Protein AF-A0AA43JRG2-F1 (afdb_monomer)

Solvent-accessible surface area (backbone atoms only — not comparable to full-atom values): 10221 Å² total; per-residue (Å²): 114,74,66,59,56,53,51,51,53,48,51,50,49,50,51,49,53,50,50,55,55,63,74,68,52,90,78,62,59,70,66,64,53,54,52,60,70,70,48,56,60,58,55,52,50,50,40,43,42,23,64,86,48,72,45,78,40,50,74,81,55,55,66,72,43,46,68,57,52,52,50,52,51,51,50,50,51,48,55,52,53,69,67,58,47,67,73,60,61,68,71,48,56,70,66,60,54,53,50,41,51,50,50,34,51,50,48,24,52,51,40,22,53,52,40,35,50,50,36,62,76,76,41,96,66,58,68,70,57,40,50,52,52,16,44,56,52,14,39,63,69,44,48,50,60,44,66,60,52,58,65,50,52,80,75,50,57,80,86,53,53,76,55,48,61,60,49,41,52,45,24,58,54,30,33,51,66,34,49,70,73,76,102

Radius of gyration: 19.44 Å; Cα contacts (8 Å, |Δi|>4): 106; chains: 1; bounding box: 46×36×56 Å

Sequence (183 aa):
MNNLVWIVIGLVGVGFFWASFIFSKERLPAFARETMLTGWEVFLLGFAIGPGGLGLIAAGELNQLDPFIALGLGWAGLIFGVQLRLTDLRKVEPFLRYLTLGQALATGAGLFAIFLLFAWLFHGGQFSELVLGAFLVAAACSVSSPTAISMTAARLPKTALSKVRPLLVVATLDLAPALVVVG

Foldseek 3Di:
DVVLVVVVVVVVVVVVVLVVVLVVDPPDDPVVNLVVVVCVVVVVVCCCCPPNHPNVDPPVNVVVCVVVVVVVVVVVLVVLVVVPDPVVVVVDDPVLLVVLVVVLVVQLVVQLVVQLVVCVVPPPDDSVVSNVVSNLVSLVVSAADLVSLVVCLVVDDPVCVVVSVSVSSSNSSSNVVSSVVPD

pLDDT: mean 80.25, std 8.69, range [53.75, 95.12]

Secondary structure (DSSP, 8-state):
-HHHHHHHHHHHHHHHHHHHHHHT-SSS-HHHHHHHHTTHHHHHHHHHHSTTTT-SS-HHHHGGGHHHHHHHHHHHHHHHHHH--HHHHTTS-HHHHHHHHHHHHHHHHHHHHHHHHHHHHH----HHHHHHHHHHHHHHHT---HHHHHHHHTTS-HHHHHHHHHHHHHHHHHHHHHHHHH-

Nearest PDB structures (foldseek):
  6v37-assembly1_A  TM=2.456E-01  e=3.219E+00  Mus musculus
  9g9x-assembly1_B  TM=2.884E-01  e=5.793E+00  Homo sapiens
  5oen-assembly1_B  TM=1.999E-01  e=3.219E+00  Mus musculus

Mean predicted aligned error: 8.92 Å

Structure (mmCIF, N/CA/C/O backbone):
data_AF-A0AA43JRG2-F1
#
_entry.id   AF-A0AA43JRG2-F1
#
loop_
_atom_site.group_PDB
_atom_site.id
_atom_site.type_symbol
_atom_site.label_atom_id
_atom_site.label_alt_id
_atom_site.label_comp_id
_atom_site.label_asym_id
_atom_site.label_entity_id
_atom_site.label_seq_id
_atom_site.pdbx_PDB_ins_code
_atom_site.Cartn_x
_atom_site.Cartn_y
_atom_site.Cartn_z
_atom_site.occupancy
_atom_site.B_iso_or_equiv
_atom_site.auth_seq_id
_atom_site.auth_comp_id
_atom_site.auth_asym_id
_atom_site.auth_atom_id
_atom_site.pdbx_PDB_model_num
ATOM 1 N N . MET A 1 1 ? -1.083 7.920 -31.071 1.00 53.75 1 MET A N 1
ATOM 2 C CA . MET A 1 1 ? -2.407 8.115 -30.433 1.00 53.75 1 MET A CA 1
ATOM 3 C C . MET A 1 1 ? -3.360 6.935 -30.632 1.00 53.75 1 MET A C 1
ATOM 5 O O . MET A 1 1 ? -3.983 6.563 -29.652 1.00 53.75 1 MET A O 1
ATOM 9 N N . ASN A 1 2 ? -3.451 6.300 -31.813 1.00 66.19 2 ASN A N 1
ATOM 10 C CA . ASN A 1 2 ? -4.399 5.186 -32.021 1.00 66.19 2 ASN A CA 1
ATOM 11 C C . ASN A 1 2 ? -4.147 3.948 -31.136 1.00 66.19 2 ASN A C 1
ATOM 13 O O . ASN A 1 2 ? -5.107 3.398 -30.613 1.00 66.19 2 ASN A O 1
ATOM 17 N N . ASN A 1 3 ? -2.894 3.540 -30.898 1.00 77.50 3 ASN A N 1
ATOM 18 C CA . ASN A 1 3 ? -2.609 2.342 -30.089 1.00 77.50 3 ASN A CA 1
ATOM 19 C C . ASN A 1 3 ? -2.995 2.506 -28.611 1.00 77.50 3 ASN A C 1
ATOM 21 O O . ASN A 1 3 ? -3.568 1.592 -28.030 1.00 77.50 3 ASN A O 1
ATOM 25 N N . LEU A 1 4 ? -2.766 3.688 -28.025 1.00 78.38 4 LEU A N 1
ATOM 26 C CA . LEU A 1 4 ? -3.085 3.963 -26.619 1.00 78.38 4 LEU A CA 1
ATOM 27 C C . LEU A 1 4 ? -4.579 3.786 -26.327 1.00 78.38 4 LEU A C 1
ATOM 29 O O . LEU A 1 4 ? -4.949 3.171 -25.334 1.00 78.38 4 LEU A O 1
ATOM 33 N N . VAL A 1 5 ? -5.440 4.301 -27.209 1.00 81.94 5 VAL A N 1
ATOM 34 C CA . VAL A 1 5 ? -6.897 4.207 -27.039 1.00 81.94 5 VAL A CA 1
ATOM 35 C C . VAL A 1 5 ? -7.342 2.744 -27.045 1.00 81.94 5 VAL A C 1
ATOM 37 O O . VAL A 1 5 ? -8.123 2.347 -26.186 1.00 81.94 5 VAL A O 1
ATOM 40 N N . TRP A 1 6 ? -6.800 1.920 -27.945 1.00 82.69 6 TRP A N 1
ATOM 41 C CA . TRP A 1 6 ? -7.104 0.488 -27.981 1.00 82.69 6 TRP A CA 1
ATOM 42 C C . TRP A 1 6 ? -6.574 -0.265 -26.762 1.00 82.69 6 TRP A C 1
ATOM 44 O O . TRP A 1 6 ? -7.282 -1.125 -26.242 1.00 82.69 6 TRP A O 1
ATOM 54 N N . ILE A 1 7 ? -5.385 0.086 -26.265 1.00 82.38 7 ILE A N 1
ATOM 55 C CA . ILE A 1 7 ? -4.827 -0.488 -25.031 1.00 82.38 7 ILE A CA 1
ATOM 56 C C . ILE A 1 7 ? -5.723 -0.149 -23.837 1.00 82.38 7 ILE A C 1
ATOM 58 O O . ILE A 1 7 ? -6.078 -1.040 -23.070 1.00 82.38 7 ILE A O 1
ATOM 62 N N . VAL A 1 8 ? -6.149 1.109 -23.700 1.00 81.25 8 VAL A N 1
ATOM 63 C CA . VAL A 1 8 ? -7.032 1.544 -22.608 1.00 81.25 8 VAL A CA 1
ATOM 64 C C . VAL A 1 8 ? -8.403 0.879 -22.711 1.00 81.25 8 VAL A C 1
ATOM 66 O O . VAL A 1 8 ? -8.893 0.353 -21.715 1.00 81.25 8 VAL A O 1
ATOM 69 N N . ILE A 1 9 ? -9.011 0.836 -23.901 1.00 83.94 9 ILE A N 1
ATOM 70 C CA . ILE A 1 9 ? -10.289 0.139 -24.116 1.00 83.94 9 ILE A CA 1
ATOM 71 C C . ILE A 1 9 ? -10.145 -1.352 -23.793 1.00 83.94 9 ILE A C 1
ATOM 73 O O . ILE A 1 9 ? -11.017 -1.917 -23.136 1.00 83.94 9 ILE A O 1
ATOM 77 N N . GLY A 1 10 ? -9.042 -1.980 -24.203 1.00 84.62 10 GLY A N 1
ATOM 78 C CA . GLY A 1 10 ? -8.730 -3.369 -23.884 1.00 84.62 10 GLY A CA 1
ATOM 79 C C . GLY A 1 10 ? -8.597 -3.598 -22.379 1.00 84.62 10 GLY A C 1
ATOM 80 O O . GLY A 1 10 ? -9.246 -4.492 -21.843 1.00 84.62 10 GLY A O 1
ATOM 81 N N . LEU A 1 11 ? -7.830 -2.760 -21.679 1.00 82.69 11 LEU A N 1
ATOM 82 C CA . LEU A 1 11 ? -7.648 -2.833 -20.226 1.00 82.69 11 LEU A CA 1
ATOM 83 C C . LEU A 1 11 ? -8.962 -2.627 -19.470 1.00 82.69 11 LEU A C 1
ATOM 85 O O . LEU A 1 11 ? -9.268 -3.393 -18.558 1.00 82.69 11 LEU A O 1
ATOM 89 N N . VAL A 1 12 ? -9.765 -1.636 -19.864 1.00 83.12 12 VAL A N 1
ATOM 90 C CA . VAL A 1 12 ? -11.083 -1.385 -19.266 1.00 83.12 12 VAL A CA 1
ATOM 91 C C . VAL A 1 12 ? -12.033 -2.542 -19.559 1.00 83.12 12 VAL A C 1
ATOM 93 O O . VAL A 1 12 ? -12.741 -2.984 -18.659 1.00 83.12 12 VAL A O 1
ATOM 96 N N . GLY A 1 13 ? -12.029 -3.073 -20.782 1.00 84.50 13 GLY A N 1
ATOM 97 C CA . GLY A 1 13 ? -12.852 -4.211 -21.179 1.00 84.50 13 GLY A CA 1
ATOM 98 C C . GLY A 1 13 ? -12.502 -5.478 -20.401 1.00 84.50 13 GLY A C 1
ATOM 99 O O . GLY A 1 13 ? -13.393 -6.108 -19.834 1.00 84.50 13 GLY A O 1
ATOM 100 N N . VAL A 1 14 ? -11.212 -5.814 -20.309 1.00 83.50 14 VAL A N 1
ATOM 101 C CA . VAL A 1 14 ? -10.717 -6.943 -19.508 1.00 83.50 14 VAL A CA 1
ATOM 102 C C . VAL A 1 14 ? -11.032 -6.721 -18.034 1.00 83.50 14 VAL A C 1
ATOM 104 O O . VAL A 1 14 ? -11.570 -7.623 -17.404 1.00 83.50 14 VAL A O 1
ATOM 107 N N . GLY A 1 15 ? -10.781 -5.526 -17.494 1.00 80.12 15 GLY A N 1
ATOM 108 C CA . GLY A 1 15 ? -11.090 -5.183 -16.107 1.00 80.12 15 GLY A CA 1
ATOM 109 C C . GLY A 1 15 ? -12.582 -5.294 -15.788 1.00 80.12 15 GLY A C 1
ATOM 110 O O . GLY A 1 15 ? -12.951 -5.856 -14.759 1.00 80.12 15 GLY A O 1
ATOM 111 N N . PHE A 1 16 ? -13.451 -4.835 -16.689 1.00 81.88 16 PHE A N 1
ATOM 112 C CA . PHE A 1 16 ? -14.901 -4.944 -16.550 1.00 81.88 16 PHE A CA 1
ATOM 113 C C . PHE A 1 16 ? -15.370 -6.399 -16.625 1.00 81.88 16 PHE A C 1
ATOM 115 O O . PHE A 1 16 ? -16.128 -6.844 -15.760 1.00 81.88 16 PHE A O 1
ATOM 122 N N . PHE A 1 17 ? -14.883 -7.167 -17.604 1.00 81.31 17 PHE A N 1
ATOM 123 C CA . PHE A 1 17 ? -15.166 -8.599 -17.698 1.00 81.31 17 PHE A CA 1
ATOM 124 C C . PHE A 1 17 ? -14.702 -9.333 -16.441 1.00 81.31 17 PHE A C 1
ATOM 126 O O . PHE A 1 17 ? -15.463 -10.106 -15.861 1.00 81.31 17 PHE A O 1
ATOM 133 N N . TRP A 1 18 ? -13.493 -9.039 -15.971 1.00 74.44 18 TRP A N 1
ATOM 134 C CA . TRP A 1 18 ? -12.914 -9.638 -14.777 1.00 74.44 18 TRP A CA 1
ATOM 135 C C . TRP A 1 18 ? -13.723 -9.302 -13.522 1.00 74.44 18 TRP A C 1
ATOM 137 O O . TRP A 1 18 ? -14.070 -10.199 -12.755 1.00 74.44 18 TRP A O 1
ATOM 147 N N . ALA A 1 19 ? -14.111 -8.035 -13.347 1.00 71.56 19 ALA A N 1
ATOM 148 C CA . ALA A 1 19 ? -14.974 -7.602 -12.253 1.00 71.56 19 ALA A CA 1
ATOM 149 C C . ALA A 1 19 ? -16.340 -8.298 -12.314 1.00 71.56 19 ALA A C 1
ATOM 151 O O . ALA A 1 19 ? -16.787 -8.864 -11.317 1.00 71.56 19 ALA A O 1
ATOM 152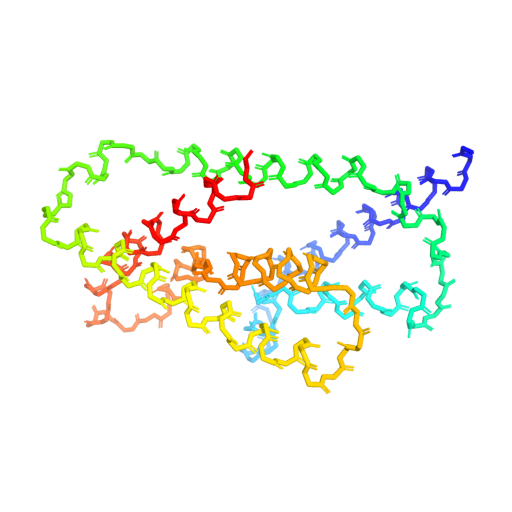 N N . SER A 1 20 ? -16.979 -8.337 -13.486 1.00 72.56 20 SER A N 1
ATOM 153 C CA . SER A 1 20 ? -18.262 -9.025 -13.665 1.00 72.56 20 SER A CA 1
ATOM 154 C C . SER A 1 20 ? -18.169 -10.521 -13.337 1.00 72.56 20 SER A C 1
ATOM 156 O O . SER A 1 20 ? -19.080 -11.081 -12.725 1.00 72.56 20 SER A O 1
ATOM 158 N N . PHE A 1 21 ? -17.034 -11.152 -13.652 1.00 71.69 21 PHE A N 1
ATOM 159 C CA . PHE A 1 21 ? -16.772 -12.552 -13.353 1.00 71.69 21 PHE A CA 1
ATOM 160 C C . PHE A 1 21 ? -16.549 -12.784 -11.855 1.00 71.69 21 PHE A C 1
ATOM 162 O O . PHE A 1 21 ? -17.134 -13.715 -11.304 1.00 71.69 21 PHE A O 1
ATOM 169 N N . ILE A 1 22 ? -15.772 -11.926 -11.183 1.00 66.25 22 ILE A N 1
ATOM 170 C CA . ILE A 1 22 ? -15.551 -11.968 -9.727 1.00 66.25 22 ILE A CA 1
ATOM 171 C C . ILE A 1 22 ? -16.869 -11.783 -8.964 1.00 66.25 22 ILE A C 1
ATOM 173 O O . ILE A 1 22 ? -17.162 -12.559 -8.052 1.00 66.25 22 ILE A O 1
ATOM 177 N N . PHE A 1 23 ? -17.685 -10.793 -9.338 1.00 61.97 23 PHE A N 1
ATOM 178 C CA . PHE A 1 23 ? -18.941 -10.491 -8.644 1.00 61.97 23 PHE A CA 1
ATOM 179 C C . PHE A 1 23 ? -20.069 -11.494 -8.946 1.00 61.97 23 PHE A C 1
ATOM 181 O O . PHE A 1 23 ? -20.978 -11.633 -8.134 1.00 61.97 23 PHE A O 1
ATOM 188 N N . SER A 1 24 ? -19.994 -12.262 -10.041 1.00 61.34 24 SER A N 1
ATOM 189 C CA . SER A 1 24 ? -20.972 -13.320 -10.370 1.00 61.34 24 SER A CA 1
ATOM 190 C C . SER A 1 24 ? -20.836 -14.615 -9.549 1.00 61.34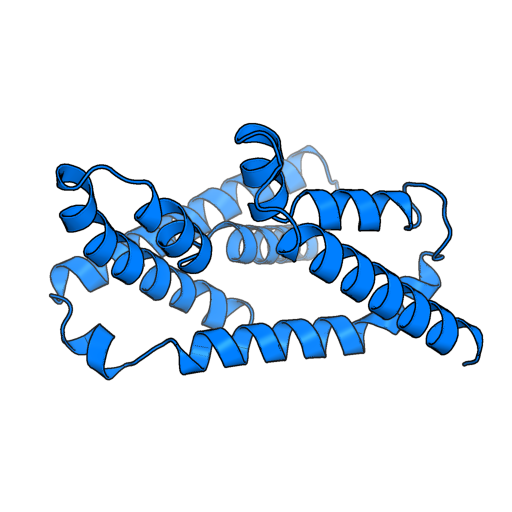 24 SER A C 1
ATOM 192 O O . SER A 1 24 ? -21.562 -15.582 -9.787 1.00 61.34 24 SER A O 1
ATOM 194 N N . LYS A 1 25 ? -19.898 -14.704 -8.599 1.00 54.62 25 LYS A N 1
ATOM 195 C CA . LYS A 1 25 ? -19.487 -15.991 -8.015 1.00 54.62 25 LYS A CA 1
ATOM 196 C C . LYS A 1 25 ? -19.919 -16.189 -6.563 1.00 54.62 25 LYS A C 1
ATOM 198 O O . LYS A 1 25 ? -19.112 -16.167 -5.638 1.00 54.62 25 LYS A O 1
ATOM 203 N N . GLU A 1 26 ? -21.181 -16.581 -6.401 1.00 56.31 26 GLU A N 1
ATOM 204 C CA . GLU A 1 26 ? -21.652 -17.356 -5.239 1.00 56.31 26 GLU A CA 1
ATOM 205 C C . GLU A 1 26 ? -21.187 -18.832 -5.271 1.00 56.31 26 GLU A C 1
ATOM 207 O O . GLU A 1 26 ? -21.381 -19.555 -4.299 1.00 56.31 26 GLU A O 1
ATOM 212 N N . ARG A 1 27 ? -20.547 -19.303 -6.359 1.00 54.84 27 ARG A N 1
ATOM 213 C CA . ARG A 1 27 ? -20.270 -20.740 -6.599 1.00 54.84 27 ARG A CA 1
ATOM 214 C C . ARG A 1 27 ? -18.797 -21.173 -6.631 1.00 54.84 27 ARG A C 1
ATOM 216 O O . ARG A 1 27 ? -18.524 -22.318 -6.979 1.00 54.84 27 ARG A O 1
ATOM 223 N N . LEU A 1 28 ? -17.833 -20.308 -6.308 1.00 62.19 28 LEU A N 1
ATOM 224 C CA . LEU A 1 28 ? -16.426 -20.736 -6.250 1.00 62.19 28 LEU A CA 1
ATOM 225 C C . LEU A 1 28 ? -16.073 -21.435 -4.925 1.00 62.19 28 LEU A C 1
ATOM 227 O O . LEU A 1 28 ? -16.599 -21.047 -3.879 1.00 62.19 28 LEU A O 1
ATOM 231 N N . PRO A 1 29 ? -15.121 -22.393 -4.943 1.00 66.56 29 PRO A N 1
ATOM 232 C CA . PRO A 1 29 ? -14.541 -22.938 -3.723 1.00 66.56 29 PRO A CA 1
ATOM 233 C C . PRO A 1 29 ? -13.907 -21.824 -2.877 1.00 66.56 29 PRO A C 1
ATOM 235 O O . PRO A 1 29 ? -13.340 -20.868 -3.412 1.00 66.56 29 PRO A O 1
ATOM 238 N N . ALA A 1 30 ? -14.000 -21.957 -1.549 1.00 65.69 30 ALA A N 1
ATOM 239 C CA . ALA A 1 30 ? -13.642 -20.908 -0.587 1.00 65.69 30 ALA A CA 1
ATOM 240 C C . ALA A 1 30 ? -12.229 -20.336 -0.799 1.00 65.69 30 ALA A C 1
ATOM 242 O O . ALA A 1 30 ? -12.064 -19.119 -0.776 1.00 65.69 30 ALA A O 1
ATOM 243 N N . PHE A 1 31 ? -11.257 -21.199 -1.108 1.00 64.62 31 PHE A N 1
ATOM 244 C CA . PHE A 1 31 ? -9.871 -20.818 -1.381 1.00 64.62 31 PHE A CA 1
ATOM 245 C C . PHE A 1 31 ? -9.734 -19.882 -2.593 1.00 64.62 31 PHE A C 1
ATOM 247 O O . PHE A 1 31 ? -9.187 -18.795 -2.469 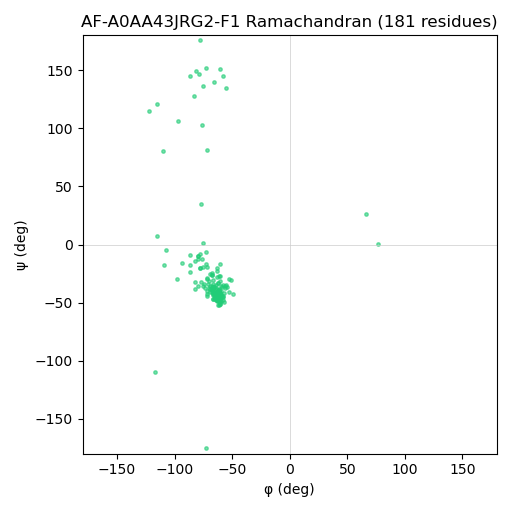1.00 64.62 31 PHE A O 1
ATOM 254 N N . ALA A 1 32 ? -10.309 -20.245 -3.746 1.00 64.44 32 ALA A N 1
ATOM 255 C CA . ALA A 1 32 ? -10.234 -19.425 -4.960 1.00 64.44 32 ALA A CA 1
ATOM 256 C C . ALA A 1 32 ? -10.933 -18.069 -4.780 1.00 64.44 32 ALA A C 1
ATOM 258 O O . ALA A 1 32 ? -10.478 -17.044 -5.281 1.00 64.44 32 ALA A O 1
ATOM 259 N N . ARG A 1 33 ? -12.028 -18.044 -4.013 1.00 64.62 33 ARG A N 1
ATOM 260 C CA . ARG A 1 33 ? -12.709 -16.796 -3.658 1.00 64.62 33 ARG A CA 1
ATOM 261 C C . ARG A 1 33 ? -11.845 -15.911 -2.755 1.00 64.62 33 ARG A C 1
ATOM 263 O O . ARG A 1 33 ? -11.904 -14.697 -2.890 1.00 64.62 33 ARG A O 1
ATOM 270 N N . GLU A 1 34 ? -11.075 -16.489 -1.839 1.00 64.44 34 GLU A N 1
ATOM 271 C CA . GLU A 1 34 ? -10.175 -15.745 -0.949 1.00 64.44 34 GLU A CA 1
ATOM 272 C C . GLU A 1 34 ? -8.954 -15.195 -1.691 1.00 64.44 34 GLU A C 1
ATOM 274 O O . GLU A 1 34 ? -8.615 -14.030 -1.498 1.00 64.44 34 GLU A O 1
ATOM 279 N N . THR A 1 35 ? -8.363 -15.960 -2.611 1.00 62.72 35 THR A N 1
ATOM 280 C CA . THR A 1 35 ? -7.258 -15.478 -3.458 1.00 62.72 35 THR A CA 1
ATOM 281 C C . THR A 1 35 ? -7.707 -14.396 -4.445 1.00 62.72 35 THR A C 1
ATOM 283 O O . THR A 1 35 ? -6.984 -13.432 -4.670 1.00 62.72 35 THR A O 1
ATOM 286 N N . MET A 1 36 ? -8.928 -14.478 -4.983 1.00 63.16 36 MET A N 1
ATOM 287 C CA . MET A 1 36 ? -9.458 -13.424 -5.859 1.00 63.16 36 MET A CA 1
ATOM 288 C C . MET A 1 36 ? -9.721 -12.101 -5.123 1.00 63.16 36 MET A C 1
ATOM 290 O O . MET A 1 36 ? -9.689 -11.039 -5.742 1.00 63.16 36 MET A O 1
ATOM 294 N N . LEU A 1 37 ? -9.951 -12.142 -3.807 1.00 63.25 37 LEU A N 1
ATOM 295 C CA . LEU A 1 37 ? -10.197 -10.948 -2.992 1.00 63.25 37 LEU A CA 1
ATOM 296 C C . LEU A 1 37 ? -8.924 -10.170 -2.640 1.00 63.25 37 LEU A C 1
ATOM 298 O O . LEU A 1 37 ? -9.018 -8.987 -2.320 1.00 63.25 37 LEU A O 1
ATOM 302 N N . THR A 1 38 ? -7.745 -10.793 -2.707 1.00 68.12 38 THR A N 1
ATOM 303 C CA . THR A 1 38 ? -6.472 -10.123 -2.392 1.00 68.12 38 THR A CA 1
ATOM 304 C C . THR A 1 38 ? -5.949 -9.255 -3.536 1.00 68.12 38 THR A C 1
ATOM 306 O O . THR A 1 38 ? -5.004 -8.498 -3.337 1.00 68.12 38 THR A O 1
ATOM 309 N N . GLY A 1 39 ? -6.544 -9.341 -4.734 1.00 70.94 39 GLY A N 1
ATOM 310 C CA . GLY A 1 39 ? -6.126 -8.566 -5.909 1.00 70.94 39 GLY A CA 1
ATOM 311 C C . GLY A 1 39 ? -4.861 -9.088 -6.602 1.00 70.94 39 GLY A C 1
ATOM 312 O O . GLY A 1 39 ? -4.455 -8.535 -7.622 1.00 70.94 39 GLY A O 1
ATOM 313 N N . TRP A 1 40 ? -4.269 -10.181 -6.108 1.00 76.38 40 TRP A N 1
ATOM 314 C CA . TRP A 1 40 ? -3.088 -10.822 -6.700 1.00 76.38 40 TRP A CA 1
ATOM 315 C C . TRP A 1 40 ? -3.290 -11.207 -8.172 1.00 76.38 40 TRP A C 1
ATOM 317 O O . TRP A 1 40 ? -2.381 -11.094 -8.990 1.00 76.38 40 TRP A O 1
ATOM 327 N N . GLU A 1 41 ? -4.505 -11.609 -8.540 1.00 77.12 41 GLU A N 1
ATOM 328 C CA . GLU A 1 41 ? -4.798 -12.022 -9.914 1.00 77.12 41 GLU A CA 1
ATOM 329 C C . GLU A 1 41 ? -4.690 -10.869 -10.918 1.00 77.12 41 GLU A C 1
ATOM 331 O O . GLU A 1 41 ? -4.282 -11.082 -12.057 1.00 77.12 41 GLU A O 1
ATOM 336 N N . VAL A 1 42 ? -4.968 -9.635 -10.486 1.00 78.56 42 VAL A N 1
ATOM 337 C CA . VAL A 1 42 ? -4.796 -8.440 -11.325 1.00 78.56 42 VAL A CA 1
ATOM 338 C C . VAL A 1 42 ? -3.311 -8.169 -11.568 1.00 78.56 42 VAL A C 1
ATOM 340 O O . VAL A 1 42 ? -2.931 -7.830 -12.686 1.00 78.56 42 VAL A O 1
ATOM 343 N N . PHE A 1 43 ? -2.460 -8.388 -10.560 1.00 81.62 43 PHE A N 1
ATOM 344 C CA . PHE A 1 43 ? -1.005 -8.305 -10.717 1.00 81.62 43 PHE A CA 1
ATOM 345 C C . PHE A 1 43 ? -0.473 -9.360 -11.687 1.00 81.62 43 PHE A C 1
ATOM 347 O O . PHE A 1 43 ? 0.303 -9.023 -12.580 1.00 81.62 43 PHE A O 1
ATOM 354 N N . LEU A 1 44 ? -0.912 -10.617 -11.557 1.00 84.06 44 LEU A N 1
ATOM 355 C CA . LEU A 1 44 ? -0.513 -11.687 -12.475 1.00 84.06 44 LEU A CA 1
ATOM 356 C C . LEU A 1 44 ? -0.943 -11.402 -13.912 1.00 84.06 44 LEU A C 1
ATOM 358 O O . LEU A 1 44 ? -0.163 -11.603 -14.838 1.00 84.06 44 LEU A O 1
ATOM 362 N N . LEU A 1 45 ? -2.170 -10.921 -14.098 1.00 82.50 45 LEU A N 1
ATOM 363 C CA . LEU A 1 45 ? -2.691 -10.580 -15.414 1.00 82.50 45 LEU A CA 1
ATOM 364 C C . LEU A 1 45 ? -1.939 -9.384 -16.013 1.00 82.50 45 LEU A C 1
ATOM 366 O O . LEU A 1 45 ? -1.563 -9.425 -17.182 1.00 82.50 45 LEU A O 1
ATOM 370 N N . GLY A 1 46 ? -1.637 -8.362 -15.208 1.00 83.88 46 GLY A N 1
ATOM 371 C CA . GLY A 1 46 ? -0.791 -7.240 -15.614 1.00 83.88 46 GLY A CA 1
ATOM 372 C C . GLY A 1 46 ? 0.617 -7.683 -16.019 1.00 83.88 46 GLY A C 1
ATOM 373 O O . GLY A 1 46 ? 1.110 -7.266 -17.064 1.00 83.88 46 GLY A O 1
ATOM 374 N N . PHE A 1 47 ? 1.238 -8.583 -15.252 1.00 85.31 47 PHE A N 1
ATOM 375 C CA . PHE A 1 47 ? 2.540 -9.164 -15.586 1.00 85.31 47 PHE A CA 1
ATOM 376 C C . PHE A 1 47 ? 2.486 -9.991 -16.878 1.00 85.31 47 PHE A C 1
ATOM 378 O O . PHE A 1 47 ? 3.343 -9.837 -17.745 1.00 85.31 47 PHE A O 1
ATOM 385 N N . ALA A 1 48 ? 1.453 -10.823 -17.031 1.00 86.38 48 ALA A N 1
ATOM 386 C CA . ALA A 1 48 ? 1.260 -11.665 -18.205 1.00 86.38 48 ALA A CA 1
ATOM 387 C C . ALA A 1 48 ? 1.016 -10.847 -19.481 1.00 86.38 48 ALA A C 1
ATOM 389 O O . ALA A 1 48 ? 1.483 -11.242 -20.540 1.00 86.38 48 ALA A O 1
ATOM 390 N N . ILE A 1 49 ? 0.307 -9.720 -19.408 1.00 84.38 49 ILE A N 1
ATOM 391 C CA . ILE A 1 49 ? 0.053 -8.847 -20.567 1.00 84.38 49 ILE A CA 1
ATOM 392 C C . ILE A 1 49 ? 1.241 -7.909 -20.831 1.00 84.38 49 ILE A C 1
ATOM 394 O O . ILE A 1 49 ? 1.517 -7.558 -21.979 1.00 84.38 49 ILE A O 1
ATOM 398 N N . GLY A 1 50 ? 1.947 -7.504 -19.777 1.00 84.50 50 GLY A N 1
ATOM 399 C CA . GLY A 1 50 ? 3.055 -6.564 -19.849 1.00 84.50 50 GLY A CA 1
ATOM 400 C C . GLY A 1 50 ? 4.341 -7.131 -20.470 1.00 84.50 50 GLY A C 1
ATOM 401 O O . GLY A 1 50 ? 4.391 -8.283 -20.914 1.00 84.50 50 GLY A O 1
ATOM 402 N N . PRO A 1 51 ? 5.423 -6.330 -20.460 1.00 83.25 51 PRO A N 1
ATOM 403 C CA . PRO A 1 51 ? 6.703 -6.683 -21.077 1.00 83.25 51 PRO A CA 1
ATOM 404 C C . PRO A 1 51 ? 7.358 -7.944 -20.500 1.00 83.25 51 PRO A C 1
ATOM 406 O O . PRO A 1 51 ? 8.120 -8.605 -21.195 1.00 83.25 51 PRO A O 1
ATOM 409 N N . GLY A 1 52 ? 7.082 -8.267 -19.231 1.00 81.50 52 GLY A N 1
ATOM 410 C CA . GLY A 1 52 ? 7.630 -9.444 -18.549 1.00 81.50 52 GLY A CA 1
ATOM 411 C C . GLY A 1 52 ? 6.931 -10.766 -18.886 1.00 81.50 52 GLY A C 1
ATOM 412 O O . GLY A 1 52 ? 7.435 -11.819 -18.504 1.00 81.50 52 GLY A O 1
ATOM 413 N N . GLY A 1 53 ? 5.789 -10.721 -19.577 1.00 86.88 53 GLY A N 1
ATOM 414 C CA . GLY A 1 53 ? 5.004 -11.889 -19.968 1.00 86.88 53 GLY A CA 1
ATOM 415 C C . GLY A 1 53 ? 4.919 -12.045 -21.485 1.00 86.88 53 GLY A C 1
ATOM 416 O O . GLY A 1 53 ? 5.889 -12.399 -22.146 1.00 86.88 53 GLY A O 1
ATOM 417 N N . LEU A 1 54 ? 3.730 -11.801 -22.034 1.00 85.31 54 LEU A N 1
ATOM 418 C CA . LEU A 1 54 ? 3.405 -11.919 -23.457 1.00 85.31 54 LEU A CA 1
ATOM 419 C C . LEU A 1 54 ? 3.869 -10.710 -24.282 1.00 85.31 54 LEU A C 1
ATOM 421 O O . LEU A 1 54 ? 3.840 -10.778 -25.509 1.00 85.31 54 LEU A O 1
ATOM 425 N N . GLY A 1 55 ? 4.262 -9.606 -23.636 1.00 83.44 55 GLY A N 1
ATOM 426 C CA . GLY A 1 55 ? 4.766 -8.414 -24.320 1.00 83.44 55 GLY A CA 1
ATOM 427 C C . GLY A 1 55 ? 3.718 -7.694 -25.171 1.00 83.44 55 GLY A C 1
ATOM 428 O O . GLY A 1 55 ? 4.078 -7.033 -26.141 1.00 83.44 55 GLY A O 1
ATOM 429 N N . LEU A 1 56 ? 2.430 -7.818 -24.828 1.00 83.50 56 LEU A N 1
ATOM 430 C CA . LEU A 1 56 ? 1.334 -7.161 -25.553 1.00 83.50 56 LEU A CA 1
ATOM 431 C C . LEU A 1 56 ? 1.365 -5.636 -25.392 1.00 83.50 56 LEU A C 1
ATOM 433 O O . LEU A 1 56 ? 0.867 -4.924 -26.258 1.00 83.50 56 LEU A O 1
ATOM 437 N N . ILE A 1 57 ? 1.938 -5.149 -24.288 1.00 82.38 57 ILE A N 1
ATOM 438 C CA . ILE A 1 57 ? 2.181 -3.728 -24.030 1.00 82.38 57 ILE A CA 1
ATOM 439 C C . ILE A 1 57 ? 3.691 -3.517 -23.961 1.00 82.38 57 ILE A C 1
ATOM 441 O O . ILE A 1 57 ? 4.367 -4.117 -23.118 1.00 82.38 57 ILE A O 1
ATOM 445 N N . ALA A 1 58 ? 4.226 -2.665 -24.836 1.00 83.06 58 ALA A N 1
ATOM 446 C CA . ALA A 1 58 ? 5.655 -2.369 -24.853 1.00 83.06 58 ALA A CA 1
ATOM 447 C C . ALA A 1 58 ? 6.057 -1.490 -23.656 1.00 83.06 58 ALA A C 1
ATOM 449 O O . ALA A 1 58 ? 5.280 -0.663 -23.180 1.00 83.06 58 ALA A O 1
ATOM 450 N N . ALA A 1 59 ? 7.311 -1.595 -23.198 1.00 81.31 59 ALA A N 1
ATOM 451 C CA . ALA A 1 59 ? 7.790 -0.820 -22.046 1.00 81.31 59 ALA A CA 1
ATOM 452 C C . ALA A 1 59 ? 7.661 0.705 -22.251 1.00 81.31 59 ALA A C 1
ATOM 454 O O . ALA A 1 59 ? 7.330 1.428 -21.319 1.00 81.31 59 ALA A O 1
ATOM 455 N N . GLY A 1 60 ? 7.845 1.195 -23.484 1.00 80.31 60 GLY A N 1
ATOM 456 C CA . GLY A 1 60 ? 7.656 2.612 -23.819 1.00 80.31 60 GLY A CA 1
ATOM 457 C C . GLY A 1 60 ? 6.191 3.070 -23.859 1.00 80.31 60 GLY A C 1
ATOM 458 O O . GLY A 1 60 ? 5.925 4.269 -23.808 1.00 80.31 60 GLY A O 1
ATOM 459 N N . GLU A 1 61 ? 5.237 2.140 -23.939 1.00 82.06 61 GLU A N 1
ATOM 460 C CA . GLU A 1 61 ? 3.801 2.436 -23.880 1.00 82.06 61 GLU A CA 1
ATOM 461 C C . GLU A 1 61 ? 3.288 2.479 -22.435 1.00 82.06 61 GLU A C 1
ATOM 463 O O . GLU A 1 61 ? 2.314 3.178 -22.169 1.00 82.06 61 GLU A O 1
ATOM 468 N N . LEU A 1 62 ? 3.972 1.821 -21.487 1.00 81.38 62 LEU A N 1
ATOM 469 C CA . LEU A 1 62 ? 3.623 1.883 -20.062 1.00 81.38 62 LEU A CA 1
ATOM 470 C C . LEU A 1 62 ? 3.684 3.312 -19.514 1.00 81.38 62 LEU A C 1
ATOM 472 O O . LEU A 1 62 ? 2.767 3.720 -18.813 1.00 81.38 62 LEU A O 1
ATOM 476 N N . ASN A 1 63 ? 4.682 4.102 -19.918 1.00 82.69 63 ASN A N 1
ATOM 477 C CA . ASN A 1 63 ? 4.802 5.507 -19.501 1.00 82.69 63 ASN A CA 1
ATOM 478 C C . ASN A 1 63 ? 3.620 6.368 -19.988 1.00 82.69 63 ASN A C 1
ATOM 480 O O . ASN A 1 63 ? 3.305 7.406 -19.418 1.00 82.69 63 ASN A O 1
ATOM 484 N N . GLN A 1 64 ? 2.924 5.951 -21.052 1.00 85.12 64 GLN A N 1
ATOM 485 C CA . GLN A 1 64 ? 1.727 6.657 -21.523 1.00 85.12 64 GLN A CA 1
ATOM 486 C C . GLN A 1 64 ? 0.503 6.367 -20.641 1.00 85.12 64 GLN A C 1
ATOM 488 O O . GLN A 1 64 ? -0.509 7.060 -20.756 1.00 85.12 64 GLN A O 1
ATOM 493 N N . LEU A 1 65 ? 0.583 5.359 -19.765 1.00 83.19 65 LEU A N 1
ATOM 494 C CA . LEU A 1 65 ? -0.446 5.031 -18.781 1.00 83.19 65 LEU A CA 1
ATOM 495 C C . LEU A 1 65 ? -0.286 5.822 -17.473 1.00 83.19 65 LEU A C 1
ATOM 497 O O . LEU A 1 65 ? -1.220 5.819 -16.671 1.00 83.19 65 LEU A O 1
ATOM 501 N N . ASP A 1 66 ? 0.818 6.551 -17.278 1.00 83.56 66 ASP A N 1
ATOM 502 C CA . ASP A 1 66 ? 1.072 7.366 -16.079 1.00 83.56 66 ASP A CA 1
ATOM 503 C C . ASP A 1 66 ? -0.103 8.286 -15.693 1.00 83.56 66 ASP A C 1
ATOM 505 O O . ASP A 1 66 ? -0.468 8.306 -14.515 1.00 83.56 66 ASP A O 1
ATOM 509 N N . PRO A 1 67 ? -0.792 8.984 -16.624 1.00 85.69 67 PRO A N 1
ATOM 510 C CA . PRO A 1 67 ? -1.953 9.803 -16.272 1.00 85.69 67 PRO A CA 1
ATOM 511 C C . PRO A 1 67 ? -3.111 8.988 -15.684 1.00 85.69 67 PRO A C 1
ATOM 513 O O . PRO A 1 67 ? -3.828 9.471 -14.810 1.00 85.69 67 PRO A O 1
ATOM 516 N N . PHE A 1 68 ? -3.298 7.745 -16.137 1.00 84.12 68 PHE A N 1
ATOM 517 C CA . PHE A 1 68 ? -4.327 6.847 -15.612 1.00 84.12 68 PHE A CA 1
ATOM 518 C C . PHE A 1 68 ? -3.937 6.282 -14.248 1.00 84.12 68 PHE A C 1
ATOM 520 O O . PHE A 1 68 ? -4.805 6.143 -13.388 1.00 84.12 68 PHE A O 1
ATOM 527 N N . ILE A 1 69 ? -2.649 6.003 -14.030 1.00 82.88 69 ILE A N 1
ATOM 528 C CA . ILE A 1 69 ? -2.125 5.615 -12.715 1.00 82.88 69 ILE A CA 1
ATOM 529 C C . ILE A 1 69 ? -2.332 6.767 -11.728 1.00 82.88 69 ILE A C 1
ATOM 531 O O . ILE A 1 69 ? -2.904 6.555 -10.662 1.00 82.88 69 ILE A O 1
ATOM 535 N N . ALA A 1 70 ? -1.959 7.993 -12.104 1.00 83.62 70 ALA A N 1
ATOM 536 C CA . ALA A 1 70 ? -2.166 9.186 -11.289 1.00 83.62 70 ALA A CA 1
ATOM 537 C C . ALA A 1 70 ? -3.654 9.425 -10.984 1.00 83.62 70 ALA A C 1
ATOM 539 O O . ALA A 1 70 ? -4.015 9.679 -9.835 1.00 83.62 70 ALA A O 1
ATOM 540 N N . LEU A 1 71 ? -4.535 9.275 -11.981 1.00 87.12 71 LEU A N 1
ATOM 541 C CA . LEU A 1 71 ? -5.984 9.381 -11.791 1.00 87.12 71 LEU A CA 1
ATOM 542 C C . LEU A 1 71 ? -6.520 8.288 -10.855 1.00 87.12 71 LEU A C 1
ATOM 544 O O . LEU A 1 71 ? -7.330 8.578 -9.977 1.00 87.12 71 LEU A O 1
ATOM 548 N N . GLY A 1 72 ? -6.066 7.044 -11.020 1.00 84.06 72 GLY A N 1
ATOM 549 C CA . GLY A 1 72 ? -6.465 5.910 -10.187 1.00 84.06 72 GLY A CA 1
ATOM 550 C C . GLY A 1 72 ? -6.005 6.056 -8.737 1.00 84.06 72 GLY A C 1
ATOM 551 O O . GLY A 1 72 ? -6.799 5.839 -7.821 1.00 84.06 72 GLY A O 1
ATOM 552 N N . LEU A 1 73 ? -4.759 6.484 -8.521 1.00 80.81 73 LEU A N 1
ATOM 553 C CA . LEU A 1 73 ? -4.214 6.779 -7.194 1.00 80.81 73 LEU A CA 1
ATOM 554 C C . LEU A 1 73 ? -4.926 7.970 -6.549 1.00 80.81 73 LEU A C 1
ATOM 556 O O . LEU A 1 73 ? -5.319 7.879 -5.388 1.00 80.81 73 LEU A O 1
ATOM 560 N N . GLY A 1 74 ? -5.173 9.045 -7.302 1.00 82.00 74 GLY A N 1
ATOM 561 C CA . GLY A 1 74 ? -5.942 10.195 -6.824 1.00 82.00 74 GLY A CA 1
ATOM 562 C C . GLY A 1 74 ? -7.376 9.816 -6.447 1.00 82.00 74 GLY A C 1
ATOM 563 O O . GLY A 1 74 ? -7.879 10.235 -5.406 1.00 82.00 74 GLY A O 1
ATOM 564 N N . TRP A 1 75 ? -8.021 8.956 -7.237 1.00 84.88 75 TRP A N 1
ATOM 565 C CA . TRP A 1 75 ? -9.354 8.433 -6.939 1.00 84.88 75 TRP A CA 1
ATOM 566 C C . TRP A 1 75 ? -9.365 7.526 -5.701 1.00 84.88 75 TRP A C 1
ATOM 568 O O . TRP A 1 75 ? -10.239 7.666 -4.845 1.00 84.88 75 TRP A O 1
ATOM 578 N N . ALA A 1 76 ? -8.382 6.632 -5.560 1.00 78.12 76 ALA A N 1
ATOM 579 C CA . ALA A 1 76 ? -8.226 5.805 -4.366 1.00 78.12 76 ALA A CA 1
ATOM 580 C C . ALA A 1 76 ? -7.993 6.673 -3.118 1.00 78.12 76 ALA A C 1
ATOM 582 O O . ALA A 1 76 ? -8.688 6.508 -2.114 1.00 78.12 76 ALA A O 1
ATOM 583 N N . GLY A 1 77 ? -7.086 7.649 -3.209 1.00 76.94 77 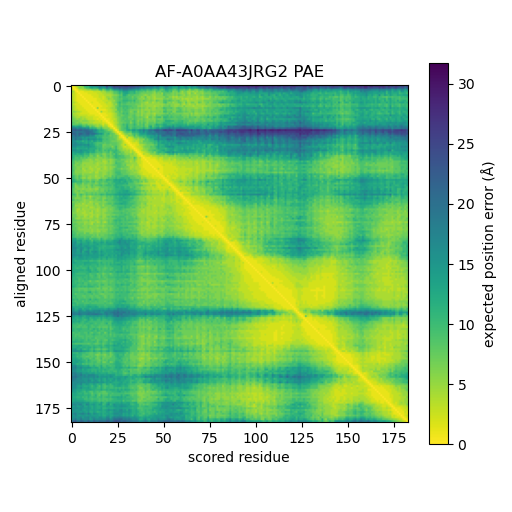GLY A N 1
ATOM 584 C CA . GLY A 1 77 ? -6.827 8.637 -2.164 1.00 76.94 77 GLY A CA 1
ATOM 585 C C . GLY A 1 77 ? -8.081 9.421 -1.779 1.00 76.94 77 GLY A C 1
ATOM 586 O O . GLY A 1 77 ? -8.355 9.581 -0.592 1.00 76.94 77 GLY A O 1
ATOM 587 N N . LEU A 1 78 ? -8.905 9.824 -2.752 1.00 82.62 78 LEU A N 1
ATOM 588 C CA . LEU A 1 78 ? -10.190 10.484 -2.507 1.00 82.62 78 LEU A CA 1
ATOM 589 C C . LEU A 1 78 ? -11.178 9.569 -1.770 1.00 82.62 78 LEU A C 1
ATOM 591 O O . LEU A 1 78 ? -11.783 9.998 -0.787 1.00 82.62 78 LEU A O 1
ATOM 595 N N . ILE A 1 79 ? -11.336 8.314 -2.207 1.00 80.75 79 ILE A N 1
ATOM 596 C CA . ILE A 1 79 ? -12.220 7.338 -1.549 1.00 80.75 79 ILE A CA 1
ATOM 597 C C . ILE A 1 79 ? -11.817 7.173 -0.085 1.00 80.75 79 ILE A C 1
ATOM 599 O O . ILE A 1 79 ? -12.666 7.266 0.806 1.00 80.75 79 ILE A O 1
ATOM 603 N N . PHE A 1 80 ? -10.531 6.952 0.173 1.00 74.62 80 PHE A N 1
ATOM 604 C CA . PHE A 1 80 ? -10.045 6.768 1.532 1.00 74.62 80 PHE A CA 1
ATOM 605 C C . PHE A 1 80 ? -10.097 8.059 2.355 1.00 74.62 80 PHE A C 1
ATOM 607 O O . PHE A 1 80 ? -10.473 8.017 3.524 1.00 74.62 80 PHE A O 1
ATOM 614 N N . GLY A 1 81 ? -9.816 9.210 1.744 1.00 75.94 81 GLY A N 1
ATOM 615 C CA . GLY A 1 81 ? -9.933 10.521 2.378 1.00 75.94 81 GLY A CA 1
ATOM 616 C C . GLY A 1 81 ? -11.365 10.838 2.816 1.00 75.94 81 GLY A C 1
ATOM 617 O O . GLY A 1 81 ? -11.574 11.324 3.924 1.00 75.94 81 GLY A O 1
ATOM 618 N N . VAL A 1 82 ? -12.370 10.492 2.004 1.00 78.50 82 VAL A N 1
ATOM 619 C CA . VAL A 1 82 ? -13.793 10.642 2.367 1.00 78.50 82 VAL A CA 1
ATOM 620 C C . VAL A 1 82 ? -14.219 9.632 3.440 1.00 78.50 82 VAL A C 1
ATOM 622 O O . VAL A 1 82 ? -15.053 9.947 4.295 1.00 78.50 82 VAL A O 1
ATOM 625 N N . GLN A 1 83 ? -13.653 8.421 3.432 1.00 73.56 83 GLN A N 1
ATOM 626 C CA . GLN A 1 83 ? -13.877 7.431 4.493 1.00 73.56 83 GLN A CA 1
ATOM 627 C C . GLN A 1 83 ? -13.230 7.842 5.825 1.00 73.56 83 GLN A C 1
ATOM 629 O O . GLN A 1 83 ? -13.727 7.455 6.888 1.00 73.56 83 GLN A O 1
ATOM 634 N N . LEU A 1 84 ? -12.174 8.661 5.788 1.00 71.75 84 LEU A N 1
ATOM 635 C CA . LEU A 1 84 ? -11.489 9.187 6.964 1.00 71.75 84 LEU A CA 1
ATOM 636 C C . LEU A 1 84 ? -12.342 10.250 7.674 1.00 71.75 84 LEU A C 1
ATOM 638 O O . LEU A 1 84 ? -12.163 11.462 7.548 1.00 71.75 84 LEU A O 1
ATOM 642 N N . ARG A 1 85 ? -13.289 9.793 8.489 1.00 72.50 85 ARG A N 1
ATOM 643 C CA . ARG A 1 85 ? -14.106 10.675 9.324 1.00 72.50 85 ARG A CA 1
ATOM 644 C C . ARG A 1 85 ? -13.298 11.155 10.528 1.00 72.50 85 ARG A C 1
ATOM 646 O O . ARG A 1 85 ? -13.162 10.453 11.528 1.00 72.50 85 ARG A O 1
ATOM 653 N N . LEU A 1 86 ? -12.832 12.404 10.475 1.00 70.88 86 LEU A N 1
ATOM 654 C CA . LEU A 1 86 ? -12.174 13.102 11.596 1.00 70.88 86 LEU A CA 1
ATOM 655 C C . LEU A 1 86 ? -12.988 13.055 12.901 1.00 70.88 86 LEU A C 1
ATOM 657 O O . LEU A 1 86 ? -12.430 13.044 13.998 1.00 70.88 86 LEU A O 1
ATOM 661 N N . THR A 1 87 ? -14.313 13.001 12.795 1.00 72.94 87 THR A N 1
ATOM 662 C CA . THR A 1 87 ? -15.222 12.855 13.936 1.00 72.94 87 THR A CA 1
ATOM 663 C C . THR A 1 87 ? -15.159 11.475 14.579 1.00 72.94 87 THR A C 1
ATOM 665 O O . THR A 1 87 ? -15.334 11.379 15.791 1.00 72.94 87 THR A O 1
ATOM 668 N N . ASP A 1 88 ? -14.883 10.419 13.815 1.00 71.69 88 ASP A N 1
ATOM 669 C CA . ASP A 1 88 ? -14.709 9.067 14.346 1.00 71.69 88 ASP A CA 1
ATOM 670 C C . ASP A 1 88 ? -13.313 8.893 14.953 1.00 71.69 88 ASP A C 1
ATOM 672 O O . ASP A 1 88 ? -13.190 8.312 16.029 1.00 71.69 88 ASP A O 1
ATOM 676 N N . LEU A 1 89 ? -12.292 9.527 14.368 1.00 69.38 89 LEU A N 1
ATOM 677 C CA . LEU A 1 89 ? -10.935 9.608 14.927 1.00 69.38 89 LEU A CA 1
ATOM 678 C C . LEU A 1 89 ? -10.892 10.273 16.311 1.00 69.38 89 LEU A C 1
ATOM 680 O O . LEU A 1 89 ? -10.119 9.863 17.175 1.00 69.38 89 LEU A O 1
ATOM 684 N N . ARG A 1 90 ? -11.728 11.293 16.546 1.00 73.69 90 ARG A N 1
ATOM 685 C CA . ARG A 1 90 ? -11.827 11.979 17.849 1.00 73.69 90 ARG A CA 1
ATOM 686 C C . ARG A 1 90 ? -12.505 11.146 18.939 1.00 73.69 90 ARG A C 1
ATOM 688 O O . ARG A 1 90 ? -12.335 11.466 20.109 1.00 73.69 90 ARG A O 1
ATOM 695 N N . LYS A 1 91 ? -13.273 10.114 18.575 1.00 77.19 91 LYS A N 1
ATOM 696 C CA . LYS A 1 91 ? -13.932 9.204 19.531 1.00 77.19 91 LYS A CA 1
ATOM 697 C C . LYS A 1 91 ? -12.994 8.106 20.030 1.00 77.19 91 LYS A C 1
ATOM 699 O O . LYS A 1 91 ? -13.327 7.418 20.989 1.00 77.19 91 LYS A O 1
ATOM 704 N N . VAL A 1 92 ? -11.858 7.916 19.361 1.00 76.50 92 VAL A N 1
ATOM 705 C CA . VAL A 1 92 ? -10.835 6.949 19.759 1.00 76.50 92 VAL A CA 1
ATOM 706 C C . VAL A 1 92 ? -10.071 7.503 20.954 1.00 76.50 92 VAL A C 1
ATOM 708 O O . VAL A 1 92 ? -9.693 8.676 20.966 1.00 76.50 92 VAL A O 1
ATOM 711 N N . GLU A 1 93 ? -9.823 6.657 21.952 1.00 83.06 93 GLU A N 1
ATOM 712 C CA . GLU A 1 93 ? -9.008 7.040 23.101 1.00 83.06 93 GLU A CA 1
ATOM 713 C C . GLU A 1 93 ? -7.631 7.554 22.642 1.00 83.06 93 GLU A C 1
ATOM 715 O O . GLU A 1 93 ? -6.985 6.916 21.801 1.00 83.06 93 GLU A O 1
ATOM 720 N N . PRO A 1 94 ? -7.142 8.683 23.193 1.00 82.88 94 PRO A N 1
ATOM 721 C CA . PRO A 1 94 ? -5.878 9.282 22.769 1.00 82.88 94 PRO A CA 1
ATOM 722 C C . PRO A 1 94 ? -4.699 8.308 22.829 1.00 82.88 94 PRO A C 1
ATOM 724 O O . PRO A 1 94 ? -3.848 8.328 21.945 1.00 82.88 94 PRO A O 1
ATOM 727 N N . PHE A 1 95 ? -4.676 7.431 23.838 1.00 86.25 95 PHE A N 1
ATOM 728 C CA . PHE A 1 95 ? -3.649 6.403 23.993 1.00 86.25 95 PHE A CA 1
ATOM 729 C C . PHE A 1 95 ? -3.616 5.438 22.804 1.00 86.25 95 PHE A C 1
ATOM 731 O O . PHE A 1 95 ? -2.558 5.235 22.212 1.00 86.25 95 PHE A O 1
ATOM 738 N N . LEU A 1 96 ? -4.776 4.904 22.403 1.00 82.44 96 LEU A N 1
ATOM 739 C CA . LEU A 1 96 ? -4.867 3.975 21.279 1.00 82.44 96 LEU A CA 1
ATOM 740 C C . LEU A 1 96 ? -4.439 4.653 19.975 1.00 82.44 96 LEU A C 1
ATOM 742 O O . LEU A 1 96 ? -3.713 4.055 19.192 1.00 82.44 96 LEU A O 1
ATOM 746 N N . ARG A 1 97 ? -4.801 5.927 19.784 1.00 81.00 97 ARG A N 1
ATOM 747 C CA . ARG A 1 97 ? -4.377 6.711 18.617 1.00 81.00 97 ARG A CA 1
ATOM 748 C C . ARG A 1 97 ? -2.852 6.833 18.518 1.00 81.00 97 ARG A C 1
ATOM 750 O O . ARG A 1 97 ? -2.294 6.592 17.449 1.00 81.00 97 ARG A O 1
ATOM 757 N N . TYR A 1 98 ? -2.171 7.194 19.608 1.00 84.75 98 TYR A N 1
ATOM 758 C CA . TYR A 1 98 ? -0.705 7.280 19.607 1.00 84.75 98 TYR A CA 1
ATOM 759 C C . TYR A 1 98 ? -0.046 5.913 19.436 1.00 84.75 98 TYR A C 1
ATOM 761 O O . TYR A 1 98 ? 0.947 5.817 18.721 1.00 84.75 98 TYR A O 1
ATOM 769 N N . LEU A 1 99 ? -0.619 4.862 20.029 1.00 87.50 99 LEU A N 1
ATOM 770 C CA . LEU A 1 99 ? -0.126 3.499 19.859 1.00 87.50 99 LEU A CA 1
ATOM 771 C C . LEU A 1 99 ? -0.208 3.055 18.392 1.00 87.50 99 LEU A C 1
ATOM 773 O O . LEU A 1 99 ? 0.778 2.551 17.866 1.00 87.50 99 LEU A O 1
ATOM 777 N N . THR A 1 100 ? -1.337 3.297 17.718 1.00 85.06 100 THR A N 1
ATOM 778 C CA . THR A 1 100 ? -1.507 2.961 16.293 1.00 85.06 100 THR A CA 1
ATOM 779 C C . THR A 1 100 ? -0.567 3.754 15.396 1.00 85.06 100 THR A C 1
ATOM 781 O O . THR A 1 100 ? 0.105 3.176 14.556 1.00 85.06 100 THR A O 1
ATOM 784 N N . LEU A 1 101 ? -0.411 5.061 15.633 1.00 83.75 101 LEU A N 1
ATOM 785 C CA . LEU A 1 101 ? 0.546 5.871 14.874 1.00 83.75 101 LEU A CA 1
ATOM 786 C C . LEU A 1 101 ? 1.988 5.405 15.099 1.00 83.75 101 LEU A C 1
ATOM 788 O O . LEU A 1 101 ? 2.764 5.327 14.151 1.00 83.75 101 LEU A O 1
ATOM 792 N N . GLY A 1 102 ? 2.342 5.067 16.341 1.00 87.81 102 GLY A N 1
ATOM 793 C CA . GLY A 1 102 ? 3.649 4.511 16.675 1.00 87.81 102 GLY A CA 1
ATOM 794 C C . GLY A 1 102 ? 3.891 3.166 15.994 1.00 87.81 102 GLY A C 1
ATOM 795 O O . GLY A 1 102 ? 4.965 2.956 15.436 1.00 87.81 102 GLY A O 1
ATOM 796 N N . GLN A 1 103 ? 2.885 2.288 15.976 1.00 89.81 103 GLN A N 1
ATOM 797 C CA . GLN A 1 103 ? 2.933 1.021 15.252 1.00 89.81 103 GLN A CA 1
ATOM 798 C C . GLN A 1 103 ? 3.121 1.259 13.750 1.00 89.81 103 GLN A C 1
ATOM 800 O O . GLN A 1 103 ? 4.054 0.705 13.182 1.00 89.81 103 GLN A O 1
ATOM 805 N N . ALA A 1 104 ? 2.307 2.111 13.124 1.00 87.06 104 ALA A N 1
ATOM 806 C CA . ALA A 1 104 ? 2.396 2.416 11.697 1.00 87.06 104 ALA A CA 1
ATOM 807 C C . ALA A 1 104 ? 3.778 2.963 11.311 1.00 87.06 104 ALA A C 1
ATOM 809 O O . ALA A 1 104 ? 4.381 2.506 10.340 1.00 87.06 104 ALA A O 1
ATOM 810 N N . LEU A 1 105 ? 4.320 3.893 12.107 1.00 88.06 105 LEU A N 1
ATOM 811 C CA . LEU A 1 105 ? 5.666 4.431 11.905 1.00 88.06 105 LEU A CA 1
ATOM 812 C C . LEU A 1 105 ? 6.744 3.362 12.091 1.00 88.06 105 LEU A C 1
ATOM 814 O O . LEU A 1 105 ? 7.667 3.292 11.284 1.00 88.06 105 LEU A O 1
ATOM 818 N N . ALA A 1 106 ? 6.631 2.514 13.115 1.00 91.38 106 ALA A N 1
ATOM 819 C CA . ALA A 1 106 ? 7.579 1.430 13.351 1.00 91.38 106 ALA A CA 1
ATOM 820 C C . ALA A 1 106 ? 7.546 0.388 12.223 1.00 91.38 106 ALA A C 1
ATOM 822 O O . ALA A 1 106 ? 8.600 -0.051 11.763 1.00 91.38 106 ALA A O 1
ATOM 823 N N . THR A 1 107 ? 6.358 0.023 11.736 1.00 91.50 107 THR A N 1
ATOM 824 C CA . THR A 1 107 ? 6.188 -0.890 10.601 1.00 91.50 107 THR A CA 1
ATOM 825 C C . THR A 1 107 ? 6.747 -0.276 9.321 1.00 91.50 107 THR A C 1
ATOM 827 O O . THR A 1 107 ? 7.525 -0.933 8.633 1.00 91.50 107 THR A O 1
ATOM 830 N N . GLY A 1 108 ? 6.429 0.989 9.031 1.00 90.00 108 GLY A N 1
ATOM 831 C CA . GLY A 1 108 ? 6.970 1.708 7.877 1.00 90.00 108 GLY A CA 1
ATOM 832 C C . GLY A 1 108 ? 8.495 1.828 7.922 1.00 90.00 108 GLY A C 1
ATOM 833 O O . GLY A 1 108 ? 9.163 1.502 6.945 1.00 90.00 108 GLY A O 1
ATOM 834 N N . ALA A 1 109 ? 9.066 2.204 9.070 1.00 91.50 109 ALA A N 1
ATOM 835 C CA . ALA A 1 109 ? 10.514 2.295 9.260 1.00 91.50 109 ALA A CA 1
ATOM 836 C C . ALA A 1 109 ? 11.206 0.926 9.154 1.00 91.50 109 ALA A C 1
ATOM 838 O O . ALA A 1 109 ? 12.267 0.816 8.538 1.00 91.50 109 ALA A O 1
ATOM 839 N N . GLY A 1 110 ? 10.599 -0.124 9.713 1.00 94.69 110 GLY A N 1
ATOM 840 C CA . GLY A 1 110 ? 11.100 -1.492 9.603 1.00 94.69 110 GLY A CA 1
ATOM 841 C C . GLY A 1 110 ? 11.108 -1.986 8.157 1.00 94.69 110 GLY A C 1
ATOM 842 O O . GLY A 1 110 ? 12.128 -2.488 7.689 1.00 94.69 110 GLY A O 1
ATOM 843 N N . LEU A 1 111 ? 10.008 -1.786 7.425 1.00 94.31 111 LEU A N 1
ATOM 844 C CA . LEU A 1 111 ? 9.924 -2.124 6.003 1.00 94.31 111 LEU A CA 1
ATOM 845 C C . LEU A 1 111 ? 10.913 -1.306 5.173 1.00 94.31 111 LEU A C 1
ATOM 847 O O . LEU A 1 111 ? 11.594 -1.874 4.325 1.00 94.31 111 LEU A O 1
ATOM 851 N N . PHE A 1 112 ? 11.056 -0.009 5.449 1.00 93.94 112 PHE A N 1
ATOM 852 C CA . PHE A 1 112 ? 12.043 0.843 4.789 1.00 93.94 112 PHE A CA 1
ATOM 853 C C . PHE A 1 112 ? 13.464 0.311 4.981 1.00 93.94 112 PHE A C 1
ATOM 855 O O . PHE A 1 112 ? 14.189 0.161 4.003 1.00 93.94 112 PHE A O 1
ATOM 862 N N . ALA A 1 113 ? 13.849 -0.037 6.211 1.00 94.81 113 ALA A N 1
ATOM 863 C CA . ALA A 1 113 ? 15.168 -0.595 6.491 1.00 94.81 113 ALA A CA 1
ATOM 864 C C . ALA A 1 113 ? 15.395 -1.932 5.767 1.00 94.81 113 ALA A C 1
ATOM 866 O O . ALA A 1 113 ? 16.466 -2.145 5.200 1.00 94.81 113 ALA A O 1
ATOM 867 N N . ILE A 1 114 ? 14.385 -2.808 5.741 1.00 95.12 114 ILE A N 1
ATOM 868 C CA . ILE A 1 114 ? 14.447 -4.087 5.021 1.00 95.12 114 ILE A CA 1
ATOM 869 C C . ILE A 1 114 ? 14.621 -3.844 3.520 1.00 95.12 114 ILE A C 1
ATOM 871 O O . ILE A 1 114 ? 15.550 -4.384 2.922 1.00 95.12 114 ILE A O 1
ATOM 875 N N . PHE A 1 115 ? 13.771 -3.021 2.903 1.00 93.62 115 PHE A N 1
ATOM 876 C CA . PHE A 1 115 ? 13.849 -2.751 1.469 1.00 93.62 115 PHE A CA 1
ATOM 877 C C . PHE A 1 115 ? 15.124 -2.008 1.087 1.00 93.62 115 PHE A C 1
ATOM 879 O O . PHE A 1 115 ? 15.701 -2.328 0.055 1.00 93.62 115 PHE A O 1
ATOM 886 N N . LEU A 1 116 ? 15.609 -1.085 1.919 1.00 93.81 116 LEU A N 1
ATOM 887 C CA . LEU A 1 116 ? 16.878 -0.401 1.689 1.00 93.81 116 LEU A CA 1
ATOM 888 C C . LEU A 1 116 ? 18.055 -1.376 1.769 1.00 93.81 116 LEU A C 1
ATOM 890 O O . LEU A 1 116 ? 18.941 -1.320 0.922 1.00 93.81 116 LEU A O 1
ATOM 894 N N . LEU A 1 117 ? 18.052 -2.294 2.740 1.00 93.75 117 LEU A N 1
ATOM 895 C CA . LEU A 1 117 ? 19.073 -3.335 2.850 1.00 93.75 117 LEU A CA 1
ATOM 896 C C . LEU A 1 117 ? 19.059 -4.253 1.623 1.00 93.75 117 LEU A C 1
ATOM 898 O O . LEU A 1 117 ? 20.108 -4.509 1.039 1.00 93.75 117 LEU A O 1
ATOM 902 N N . PHE A 1 118 ? 17.881 -4.719 1.204 1.00 92.62 118 PHE A N 1
ATOM 903 C CA . PHE A 1 118 ? 17.739 -5.524 -0.010 1.00 92.62 118 PHE A CA 1
ATOM 904 C C . PHE A 1 118 ? 18.186 -4.754 -1.256 1.00 92.62 118 PHE A C 1
ATOM 906 O O . PHE A 1 118 ? 18.944 -5.283 -2.065 1.00 92.62 118 PHE A O 1
ATOM 913 N N . ALA A 1 119 ? 17.762 -3.501 -1.403 1.00 90.38 119 ALA A N 1
ATOM 914 C CA . ALA A 1 119 ? 18.155 -2.658 -2.519 1.00 90.38 119 ALA A CA 1
ATOM 915 C C . ALA A 1 119 ? 19.676 -2.456 -2.530 1.00 90.38 119 ALA A C 1
ATOM 917 O O . ALA A 1 119 ? 20.294 -2.613 -3.569 1.00 90.38 119 ALA A O 1
ATOM 918 N N . TRP A 1 120 ? 20.302 -2.224 -1.379 1.00 90.12 120 TRP A N 1
ATOM 919 C CA . TRP A 1 120 ? 21.753 -2.077 -1.278 1.00 90.12 120 TRP A CA 1
ATOM 920 C C . TRP A 1 120 ? 22.523 -3.372 -1.589 1.00 90.12 120 TRP A C 1
ATOM 922 O O . TRP A 1 120 ? 23.568 -3.323 -2.233 1.00 90.12 120 TRP A O 1
ATOM 932 N N . LEU A 1 121 ? 22.011 -4.535 -1.168 1.00 92.19 121 LEU A N 1
ATOM 933 C CA . LEU A 1 121 ? 22.651 -5.835 -1.411 1.00 92.19 121 LEU A CA 1
ATOM 934 C C . LEU A 1 121 ? 22.520 -6.313 -2.864 1.00 92.19 121 LEU A C 1
ATOM 936 O O . LEU A 1 121 ? 23.441 -6.941 -3.382 1.00 92.19 121 LEU A O 1
ATOM 940 N N . PHE A 1 122 ? 21.376 -6.059 -3.505 1.00 89.75 122 PHE A N 1
ATOM 941 C CA . PHE A 1 122 ? 21.043 -6.621 -4.820 1.00 89.75 122 PHE A CA 1
ATOM 942 C C . PHE A 1 122 ? 21.060 -5.596 -5.964 1.00 89.75 122 PHE A C 1
ATOM 944 O O . PHE A 1 122 ? 21.126 -5.998 -7.124 1.00 89.75 122 PHE A O 1
ATOM 951 N N . HIS A 1 123 ? 21.003 -4.293 -5.675 1.00 80.62 123 HIS A N 1
ATOM 952 C CA . HIS A 1 123 ? 21.059 -3.211 -6.661 1.00 80.62 123 HIS A CA 1
ATOM 953 C C . HIS A 1 123 ? 22.233 -2.263 -6.370 1.00 80.62 123 HIS A C 1
ATOM 955 O O . HIS A 1 123 ? 22.240 -1.512 -5.401 1.00 80.62 123 HIS A O 1
ATOM 961 N N . GLY A 1 124 ? 23.212 -2.221 -7.277 1.00 78.62 124 GLY A N 1
ATOM 962 C CA . GLY A 1 124 ? 24.338 -1.275 -7.231 1.00 78.62 124 GLY A CA 1
ATOM 963 C C . GLY A 1 124 ? 23.988 0.151 -7.686 1.00 78.62 124 GLY A C 1
ATOM 964 O O . GLY A 1 124 ? 24.795 0.781 -8.364 1.00 78.62 124 GLY A O 1
ATOM 965 N N . GLY A 1 125 ? 22.771 0.624 -7.399 1.00 82.62 125 GLY A N 1
ATOM 966 C CA . GLY A 1 125 ? 22.258 1.925 -7.844 1.00 82.62 125 GLY A CA 1
ATOM 967 C C . GLY A 1 125 ? 22.795 3.113 -7.039 1.00 82.62 125 GLY A C 1
ATOM 968 O O . GLY A 1 125 ? 23.504 2.951 -6.043 1.00 82.62 125 GLY A O 1
ATOM 969 N N . GLN A 1 126 ? 22.433 4.331 -7.450 1.00 90.25 126 GLN A N 1
ATOM 970 C CA . GLN A 1 126 ? 22.754 5.528 -6.670 1.00 90.25 126 GLN A CA 1
ATOM 971 C C . GLN A 1 126 ? 22.011 5.507 -5.329 1.00 90.25 126 GLN A C 1
ATOM 973 O O . GLN A 1 126 ? 20.833 5.165 -5.267 1.00 90.25 126 GLN A O 1
ATOM 978 N N . PHE A 1 127 ? 22.675 5.927 -4.246 1.00 88.38 127 PHE A N 1
ATOM 979 C CA . PHE A 1 127 ? 22.088 5.892 -2.900 1.00 88.38 127 PHE A CA 1
ATOM 980 C C . PHE A 1 127 ? 20.756 6.656 -2.804 1.00 88.38 127 PHE A C 1
ATOM 982 O O . PHE A 1 127 ? 19.830 6.195 -2.144 1.00 88.38 127 PHE A O 1
ATOM 989 N N . SER A 1 128 ? 20.632 7.786 -3.503 1.00 88.94 128 SER A N 1
ATOM 990 C CA . SER A 1 128 ? 19.395 8.573 -3.585 1.00 88.94 128 SER A CA 1
ATOM 991 C C . SER A 1 128 ? 18.227 7.784 -4.182 1.00 88.94 128 SER A C 1
ATOM 993 O O . SER A 1 128 ? 17.124 7.828 -3.643 1.00 88.94 128 SER A O 1
ATOM 995 N N . GLU A 1 129 ? 18.464 7.039 -5.262 1.00 88.25 129 GLU A N 1
ATOM 996 C CA . GLU A 1 129 ? 17.448 6.219 -5.931 1.00 88.25 129 GLU A CA 1
ATOM 997 C C . GLU A 1 129 ? 17.038 5.025 -5.066 1.00 88.25 129 GLU A C 1
ATOM 999 O O . GLU A 1 129 ? 15.849 4.728 -4.948 1.00 88.25 129 GLU A O 1
ATOM 1004 N N . LEU A 1 130 ? 18.006 4.381 -4.402 1.00 90.94 130 LEU A N 1
ATOM 1005 C CA . LEU A 1 130 ? 17.746 3.264 -3.489 1.00 90.94 130 LEU A CA 1
ATOM 1006 C C . LEU A 1 130 ? 16.897 3.710 -2.293 1.00 90.94 130 LEU A C 1
ATOM 1008 O O . LEU A 1 130 ? 15.933 3.033 -1.936 1.00 90.94 130 LEU A O 1
ATOM 1012 N N .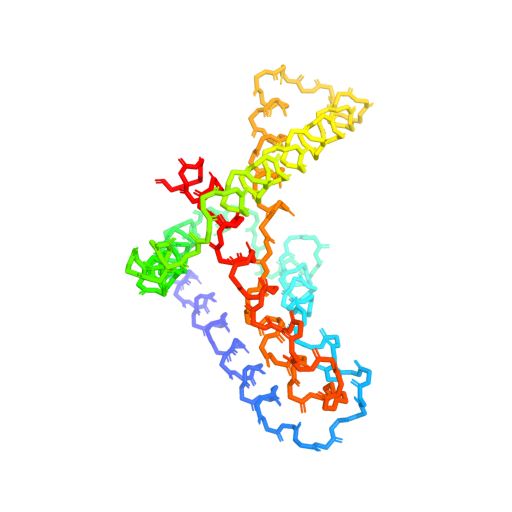 VAL A 1 131 ? 17.222 4.863 -1.702 1.00 91.50 131 VAL A N 1
ATOM 1013 C CA . VAL A 1 131 ? 16.454 5.444 -0.593 1.00 91.50 131 VAL A CA 1
ATOM 1014 C C . VAL A 1 131 ? 15.045 5.811 -1.043 1.00 91.50 131 VAL A C 1
ATOM 1016 O O . VAL A 1 131 ? 14.084 5.433 -0.375 1.00 91.50 131 VAL A O 1
ATOM 1019 N N . LEU A 1 132 ? 14.899 6.498 -2.178 1.00 88.31 132 LEU A N 1
ATOM 1020 C CA . LEU A 1 132 ? 13.587 6.905 -2.680 1.00 88.31 132 LEU A CA 1
ATOM 1021 C C . LEU A 1 132 ? 12.712 5.688 -3.018 1.00 88.31 132 LEU A C 1
ATOM 1023 O O . LEU A 1 132 ? 11.560 5.619 -2.593 1.00 88.31 132 LEU A O 1
ATOM 1027 N N . GLY A 1 133 ? 13.269 4.696 -3.716 1.00 86.81 133 GLY A N 1
ATOM 1028 C CA . GLY A 1 133 ? 12.565 3.463 -4.061 1.00 86.81 133 GLY A CA 1
ATOM 1029 C C . GLY A 1 133 ? 12.148 2.661 -2.827 1.00 86.81 133 GLY A C 1
ATOM 1030 O O . GLY A 1 133 ? 10.981 2.288 -2.703 1.00 86.81 133 GLY A O 1
ATOM 1031 N N . ALA A 1 134 ? 13.064 2.449 -1.877 1.00 90.19 134 ALA A N 1
ATOM 1032 C CA . ALA A 1 134 ? 12.760 1.741 -0.634 1.00 90.19 134 ALA A CA 1
ATOM 1033 C C . ALA A 1 134 ? 11.681 2.458 0.186 1.00 90.19 134 ALA A C 1
ATOM 1035 O O . ALA A 1 134 ? 10.817 1.804 0.768 1.00 90.19 134 ALA A O 1
ATOM 1036 N N . PHE A 1 135 ? 11.704 3.791 0.213 1.00 88.94 135 PHE A N 1
ATOM 1037 C CA . PHE A 1 135 ? 10.721 4.596 0.932 1.00 88.94 135 PHE A CA 1
ATOM 1038 C C . PHE A 1 135 ? 9.324 4.488 0.317 1.00 88.94 135 PHE A C 1
ATOM 1040 O O . PHE A 1 135 ? 8.362 4.227 1.040 1.00 88.94 135 PHE A O 1
ATOM 1047 N N . LEU A 1 136 ? 9.213 4.602 -1.010 1.00 85.94 136 LEU A N 1
ATOM 1048 C CA . LEU A 1 136 ? 7.939 4.467 -1.722 1.00 85.94 136 LEU A CA 1
ATOM 1049 C C . LEU A 1 136 ? 7.329 3.070 -1.546 1.00 85.94 136 LEU A C 1
ATOM 1051 O O . LEU A 1 136 ? 6.142 2.944 -1.238 1.00 85.94 136 LEU A O 1
ATOM 1055 N N . VAL A 1 137 ? 8.138 2.016 -1.691 1.00 87.50 137 VAL A N 1
ATOM 1056 C CA . VAL A 1 137 ? 7.668 0.633 -1.517 1.00 87.50 137 VAL A CA 1
ATOM 1057 C C . VAL A 1 137 ? 7.281 0.367 -0.061 1.00 87.50 137 VAL A C 1
ATOM 1059 O O . VAL A 1 137 ? 6.229 -0.216 0.193 1.00 87.50 137 VAL A O 1
ATOM 1062 N N . 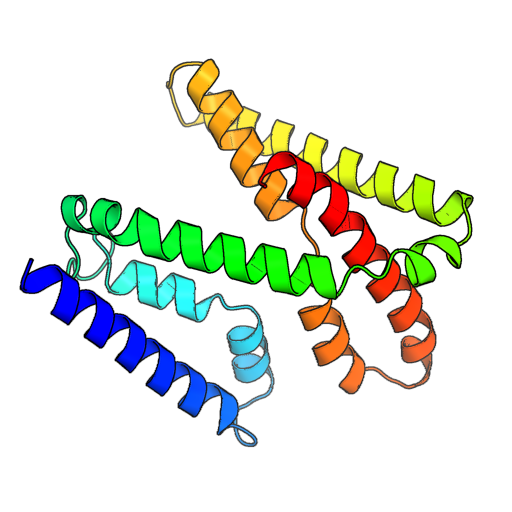ALA A 1 138 ? 8.070 0.839 0.908 1.00 89.81 138 ALA A N 1
ATOM 1063 C CA . ALA A 1 138 ? 7.743 0.694 2.323 1.00 89.81 138 ALA A CA 1
ATOM 1064 C C . ALA A 1 138 ? 6.430 1.395 2.690 1.00 89.81 138 ALA A C 1
ATOM 1066 O O . ALA A 1 138 ? 5.604 0.794 3.376 1.00 89.81 138 ALA A O 1
ATOM 1067 N N . ALA A 1 139 ? 6.213 2.618 2.194 1.00 84.62 139 ALA A N 1
ATOM 1068 C CA . ALA A 1 139 ? 4.976 3.364 2.412 1.00 84.62 139 ALA A CA 1
ATOM 1069 C C . ALA A 1 139 ? 3.755 2.646 1.813 1.00 84.62 139 ALA A C 1
ATOM 1071 O O . ALA A 1 139 ? 2.701 2.599 2.445 1.00 84.62 139 ALA A O 1
ATOM 1072 N N . ALA A 1 140 ? 3.897 2.035 0.633 1.00 83.19 140 ALA A N 1
ATOM 1073 C CA . ALA A 1 140 ? 2.833 1.239 0.023 1.00 83.19 140 ALA A CA 1
ATOM 1074 C C . ALA A 1 140 ? 2.546 -0.054 0.812 1.00 83.19 140 ALA A C 1
ATOM 1076 O O . ALA A 1 140 ? 1.387 -0.422 1.007 1.00 83.19 140 ALA A O 1
ATOM 1077 N N . CYS A 1 141 ? 3.588 -0.733 1.299 1.00 85.31 141 CYS A N 1
ATOM 1078 C CA . CYS A 1 141 ? 3.468 -1.992 2.037 1.00 85.31 141 CYS A CA 1
ATOM 1079 C C . CYS A 1 141 ? 3.032 -1.827 3.503 1.00 85.31 141 CYS A C 1
ATOM 1081 O O . CYS A 1 141 ? 2.552 -2.792 4.094 1.00 85.31 141 CYS A O 1
ATOM 1083 N N . SER A 1 142 ? 3.184 -0.644 4.105 1.00 86.69 142 SER A N 1
ATOM 1084 C CA . SER A 1 142 ? 2.775 -0.397 5.497 1.00 86.69 142 SER A CA 1
ATOM 1085 C C . SER A 1 142 ? 1.267 -0.184 5.670 1.00 86.69 142 SER A C 1
ATOM 1087 O O . SER A 1 142 ? 0.785 -0.104 6.798 1.00 86.69 142 SER A O 1
ATOM 1089 N N . VAL A 1 143 ? 0.514 -0.071 4.573 1.00 83.50 143 VAL A N 1
ATOM 1090 C CA . VAL A 1 143 ? -0.920 0.230 4.603 1.00 83.50 143 VAL A CA 1
ATOM 1091 C C . VAL A 1 143 ? -1.761 -1.022 4.839 1.00 83.50 143 VAL A C 1
ATOM 1093 O O . VAL A 1 143 ? -1.692 -2.001 4.098 1.00 83.50 143 VAL A O 1
ATOM 1096 N N . SER A 1 144 ? -2.645 -0.948 5.833 1.00 85.25 144 SER A N 1
ATOM 1097 C CA . SER A 1 144 ? -3.679 -1.957 6.073 1.00 85.25 144 SER A CA 1
ATOM 1098 C C . SER A 1 144 ? -4.949 -1.677 5.261 1.00 85.25 144 SER A C 1
ATOM 1100 O O . SER A 1 144 ? -5.352 -0.530 5.089 1.00 85.25 144 SER A O 1
ATOM 1102 N N . SER A 1 145 ? -5.634 -2.731 4.803 1.00 82.56 145 SER A N 1
ATOM 1103 C CA . SER A 1 145 ? -6.889 -2.609 4.043 1.00 82.56 145 SER A CA 1
ATOM 1104 C C . SER A 1 145 ? -8.123 -2.794 4.944 1.00 82.56 145 SER A C 1
ATOM 1106 O O . SER A 1 145 ? -8.447 -3.933 5.305 1.00 82.56 145 SER A O 1
ATOM 1108 N N . PRO A 1 146 ? -8.873 -1.724 5.288 1.00 79.75 146 PRO A N 1
ATOM 1109 C CA . PRO A 1 146 ? -10.117 -1.852 6.054 1.00 79.75 146 PRO A CA 1
ATOM 1110 C C . PRO A 1 146 ? -11.186 -2.650 5.290 1.00 79.75 146 PRO A C 1
ATOM 1112 O O . PRO A 1 146 ? -12.003 -3.341 5.900 1.00 79.75 146 PRO A O 1
ATOM 1115 N N . THR A 1 147 ? -11.147 -2.621 3.955 1.00 78.75 147 THR A N 1
ATOM 1116 C CA . THR A 1 147 ? -12.027 -3.409 3.082 1.00 78.75 147 THR A CA 1
ATOM 1117 C C . THR A 1 147 ? -11.792 -4.907 3.255 1.00 78.75 147 THR A C 1
ATOM 1119 O O . THR A 1 147 ? -12.746 -5.667 3.403 1.00 78.75 147 THR A O 1
ATOM 1122 N N . ALA A 1 148 ? -10.535 -5.354 3.317 1.00 78.75 148 ALA A N 1
ATOM 1123 C CA . ALA A 1 148 ? -10.235 -6.767 3.551 1.00 78.75 148 ALA A CA 1
ATOM 1124 C C . ALA A 1 148 ? -10.769 -7.240 4.918 1.00 78.75 148 ALA A C 1
ATOM 1126 O O . ALA A 1 148 ? -11.353 -8.324 5.031 1.00 78.75 148 ALA A O 1
ATOM 1127 N N . ILE A 1 149 ? -10.639 -6.394 5.947 1.00 82.19 149 ILE A N 1
ATOM 1128 C CA . ILE A 1 149 ? -11.147 -6.676 7.295 1.00 82.19 149 ILE A CA 1
ATOM 1129 C C . ILE A 1 149 ? -12.678 -6.762 7.293 1.00 82.19 149 ILE A C 1
ATOM 1131 O O . ILE A 1 149 ? -13.227 -7.711 7.851 1.00 82.19 149 ILE A O 1
ATOM 1135 N N . SER A 1 150 ? -13.383 -5.825 6.651 1.00 81.56 150 SER A N 1
ATOM 1136 C CA . SER A 1 150 ? -14.853 -5.815 6.625 1.00 81.56 150 SER A CA 1
ATOM 1137 C C . SER A 1 150 ? -15.441 -6.996 5.843 1.00 81.56 150 SER A C 1
ATOM 1139 O O . SER A 1 150 ? -16.432 -7.589 6.275 1.00 81.56 150 SER A O 1
ATOM 1141 N N . MET A 1 151 ? -14.796 -7.410 4.750 1.00 78.12 151 MET A N 1
ATOM 1142 C CA . MET A 1 151 ? -15.210 -8.583 3.972 1.00 78.12 151 MET A CA 1
ATOM 1143 C C . MET A 1 151 ? -14.986 -9.897 4.726 1.00 78.12 151 MET A C 1
ATOM 1145 O O . MET A 1 151 ? -15.799 -10.820 4.626 1.00 78.12 151 MET A O 1
ATOM 1149 N N . THR A 1 152 ? -13.908 -9.979 5.507 1.00 81.06 152 THR A N 1
ATOM 1150 C CA . THR A 1 152 ? -13.605 -11.159 6.331 1.00 81.06 152 THR A CA 1
ATOM 1151 C C . THR A 1 152 ? -14.474 -11.198 7.588 1.00 81.06 152 THR A C 1
ATOM 1153 O O . THR A 1 152 ? -14.885 -12.273 8.025 1.00 81.06 152 THR A O 1
ATOM 1156 N N . ALA A 1 153 ? -14.834 -10.033 8.137 1.00 83.88 153 ALA A N 1
ATOM 1157 C CA . ALA A 1 153 ? -15.667 -9.917 9.329 1.00 83.88 153 ALA A CA 1
ATOM 1158 C C . ALA A 1 153 ? -17.020 -10.623 9.191 1.00 83.88 153 ALA A C 1
ATOM 1160 O O . ALA A 1 153 ? -17.482 -11.237 10.149 1.00 83.88 153 ALA A O 1
ATOM 1161 N N . ALA A 1 154 ? -17.617 -10.611 7.994 1.00 78.94 154 ALA A N 1
ATOM 1162 C CA . ALA A 1 154 ? -18.872 -11.308 7.708 1.00 78.94 154 ALA A CA 1
ATOM 1163 C C . ALA A 1 154 ? -18.801 -12.836 7.918 1.00 78.94 154 ALA A C 1
ATOM 1165 O O . ALA A 1 154 ? -19.839 -13.489 8.011 1.00 78.94 154 ALA A O 1
ATOM 1166 N N . ARG A 1 155 ? -17.593 -13.412 7.990 1.00 79.56 155 ARG A N 1
ATOM 1167 C CA . ARG A 1 155 ? -17.354 -14.855 8.161 1.00 79.56 155 ARG A CA 1
ATOM 1168 C C . ARG A 1 155 ? -16.849 -15.234 9.553 1.00 79.56 155 ARG A C 1
ATOM 1170 O O . ARG A 1 155 ? -16.663 -16.416 9.828 1.00 79.56 155 ARG A O 1
ATOM 1177 N N . LEU A 1 156 ? -16.594 -14.257 10.423 1.00 84.00 156 LEU A N 1
ATOM 1178 C CA . LEU A 1 156 ? -16.047 -14.516 11.750 1.00 84.00 156 LEU A CA 1
ATOM 1179 C C . LEU A 1 156 ? -17.131 -15.003 12.728 1.00 84.00 156 LEU A C 1
ATOM 1181 O O . LEU A 1 156 ? -18.280 -14.558 12.659 1.00 84.00 156 LEU A O 1
ATOM 1185 N N . PRO A 1 157 ? -16.780 -15.880 13.689 1.00 84.81 157 PRO A N 1
ATOM 1186 C CA . PRO A 1 157 ? -17.695 -16.263 14.757 1.00 84.81 157 PRO A CA 1
ATOM 1187 C C . PRO A 1 157 ? -18.092 -15.037 15.591 1.00 84.81 157 PRO A C 1
ATOM 1189 O O . PRO A 1 157 ? -17.307 -14.102 15.762 1.00 84.81 157 PRO A O 1
ATOM 1192 N N . LYS A 1 158 ? -19.302 -15.055 16.171 1.00 82.19 158 LYS A N 1
ATOM 1193 C CA . LYS A 1 158 ? -19.855 -13.923 16.947 1.00 82.19 158 LYS A CA 1
ATOM 1194 C C . LYS A 1 158 ? -18.925 -13.425 18.062 1.00 82.19 158 LYS A C 1
ATOM 1196 O O . LYS A 1 158 ? -18.929 -12.241 18.378 1.00 82.19 158 LYS A O 1
ATOM 1201 N N . THR A 1 159 ? -18.099 -14.309 18.620 1.00 82.06 159 THR A N 1
ATOM 1202 C CA . THR A 1 159 ? -17.095 -14.001 19.650 1.00 82.06 159 THR A CA 1
ATOM 1203 C C . THR A 1 159 ? -15.943 -13.123 19.152 1.00 82.06 159 THR A C 1
ATOM 1205 O O . THR A 1 159 ? -15.347 -12.401 19.946 1.00 82.06 159 THR A O 1
ATOM 1208 N N . ALA A 1 160 ? -15.628 -13.153 17.854 1.00 82.06 160 ALA A N 1
ATOM 1209 C CA . ALA A 1 160 ? -14.556 -12.368 17.244 1.00 82.06 160 ALA A CA 1
ATOM 1210 C C . ALA A 1 160 ? -15.040 -11.026 16.662 1.00 82.06 160 ALA A C 1
ATOM 1212 O O . ALA A 1 160 ? -14.226 -10.126 16.455 1.00 82.06 160 ALA A O 1
ATOM 1213 N N . LEU A 1 161 ? -16.352 -10.847 16.460 1.00 82.00 161 LEU A N 1
ATOM 1214 C CA . LEU A 1 161 ? -16.932 -9.608 15.918 1.00 82.00 161 LEU A CA 1
ATOM 1215 C C . LEU A 1 161 ? -16.650 -8.378 16.793 1.00 82.00 161 LEU A C 1
ATOM 1217 O O . LEU A 1 161 ? -16.474 -7.278 16.270 1.00 82.00 161 LEU A O 1
ATOM 1221 N N . SER A 1 162 ? -16.534 -8.555 18.112 1.00 80.25 162 SER A N 1
ATOM 1222 C CA . SER A 1 162 ? -16.172 -7.475 19.042 1.00 80.25 162 SER A CA 1
ATOM 1223 C C . SER A 1 162 ? -14.780 -6.889 18.766 1.00 80.25 162 SER A C 1
ATOM 1225 O O . SER A 1 162 ? -14.554 -5.709 19.029 1.00 80.25 162 SER A O 1
ATOM 1227 N N . LYS A 1 163 ? -13.867 -7.678 18.180 1.00 83.38 163 LYS A N 1
ATOM 1228 C CA . LYS A 1 163 ? -12.497 -7.263 17.833 1.00 83.38 163 LYS A CA 1
ATOM 1229 C C . LYS A 1 163 ? -12.390 -6.603 16.454 1.00 83.38 163 LYS A C 1
ATOM 1231 O O . LYS A 1 163 ? -11.423 -5.893 16.197 1.00 83.38 163 LYS A O 1
ATOM 1236 N N . VAL A 1 164 ? -13.389 -6.784 15.586 1.00 84.19 164 VAL A N 1
ATOM 1237 C CA . VAL A 1 164 ? -13.400 -6.224 14.222 1.00 84.19 164 VAL A CA 1
ATOM 1238 C C . VAL A 1 164 ? -13.442 -4.700 14.248 1.00 84.19 164 VAL A C 1
ATOM 1240 O O . VAL A 1 164 ? -12.734 -4.048 13.488 1.00 84.19 164 VAL A O 1
ATOM 1243 N N . ARG A 1 165 ? -14.258 -4.112 15.129 1.00 79.75 165 ARG A N 1
ATOM 1244 C CA . ARG A 1 165 ? -14.428 -2.655 15.181 1.00 79.75 165 ARG A CA 1
ATOM 1245 C C . ARG A 1 165 ? -13.132 -1.927 15.585 1.00 79.75 165 ARG A C 1
ATOM 1247 O O . ARG A 1 165 ? -12.776 -0.989 14.876 1.00 79.75 165 ARG A O 1
ATOM 1254 N N . PRO A 1 166 ? -12.386 -2.361 16.623 1.00 78.81 166 PRO A N 1
ATOM 1255 C CA . PRO A 1 166 ? -11.040 -1.849 16.889 1.00 78.81 166 PRO A CA 1
ATOM 1256 C C . PRO A 1 166 ? -10.070 -2.040 15.718 1.00 78.81 166 PRO A C 1
ATOM 1258 O O . PRO A 1 166 ? -9.373 -1.099 15.361 1.00 78.81 166 PRO A O 1
ATOM 1261 N N . LEU A 1 167 ? -10.059 -3.214 15.074 1.00 83.38 167 LEU A N 1
ATOM 1262 C CA . LEU A 1 167 ? -9.184 -3.488 13.925 1.00 83.38 167 LEU A CA 1
ATOM 1263 C C . LEU A 1 167 ? -9.458 -2.561 12.734 1.00 83.38 167 LEU A C 1
ATOM 1265 O O . LEU A 1 167 ? -8.522 -2.094 12.097 1.00 83.38 167 LEU A O 1
ATOM 1269 N N . LEU A 1 168 ? -10.726 -2.253 12.454 1.00 81.50 168 LEU A N 1
ATOM 1270 C CA . LEU A 1 168 ? -11.098 -1.289 11.416 1.00 81.50 168 LEU A CA 1
ATOM 1271 C C . LEU A 1 168 ? -10.618 0.125 11.753 1.00 81.50 168 LEU A C 1
ATOM 1273 O O . LEU A 1 168 ? -10.144 0.836 10.870 1.00 81.50 168 LEU A O 1
ATOM 1277 N N . VAL A 1 169 ? -10.715 0.527 13.023 1.00 78.75 169 VAL A N 1
ATOM 1278 C CA . VAL A 1 169 ? -10.214 1.827 13.486 1.00 78.75 169 VAL A CA 1
ATOM 1279 C C . VAL A 1 169 ? -8.699 1.913 13.311 1.00 78.75 169 VAL A C 1
ATOM 1281 O O . VAL A 1 169 ? -8.219 2.896 12.755 1.00 78.75 169 VAL A O 1
ATOM 1284 N N . VAL A 1 170 ? -7.967 0.869 13.712 1.00 83.12 170 VAL A N 1
ATOM 1285 C CA . VAL A 1 170 ? -6.509 0.765 13.536 1.00 83.12 170 VAL A CA 1
ATOM 1286 C C . VAL A 1 170 ? -6.141 0.819 12.053 1.00 83.12 170 VAL A C 1
ATOM 1288 O O . VAL A 1 170 ? -5.355 1.667 11.657 1.00 83.12 170 VAL A O 1
ATOM 1291 N N . ALA A 1 171 ? -6.775 0.001 11.207 1.00 83.50 171 ALA A N 1
ATOM 1292 C CA . ALA A 1 171 ? -6.475 -0.038 9.775 1.00 83.50 171 ALA A CA 1
ATOM 1293 C C . ALA A 1 171 ? -6.756 1.294 9.060 1.00 83.50 171 ALA A C 1
ATOM 1295 O O . ALA A 1 171 ? -6.055 1.651 8.119 1.00 83.50 171 ALA A O 1
ATOM 1296 N N . THR A 1 172 ? -7.767 2.040 9.512 1.00 78.75 172 THR A N 1
ATOM 1297 C CA . THR A 1 172 ? -8.069 3.373 8.967 1.00 78.75 172 THR A CA 1
ATOM 1298 C C . THR A 1 172 ? -7.059 4.422 9.449 1.00 78.75 172 THR A C 1
ATOM 1300 O O . THR A 1 172 ? -6.729 5.347 8.711 1.00 78.75 172 THR A O 1
ATOM 1303 N N . 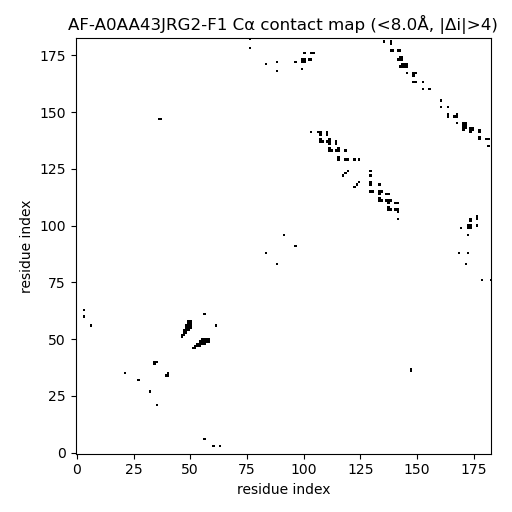LEU A 1 173 ? -6.558 4.285 10.680 1.00 78.38 173 LEU A N 1
ATOM 1304 C CA . LEU A 1 173 ? -5.537 5.159 11.266 1.00 78.38 173 LEU A CA 1
ATOM 1305 C C . LEU A 1 173 ? -4.151 4.942 10.645 1.00 78.38 173 LEU A C 1
ATOM 1307 O O . LEU A 1 173 ? -3.475 5.922 10.334 1.00 78.38 173 LEU A O 1
ATOM 1311 N N . ASP A 1 174 ? -3.762 3.687 10.420 1.00 80.94 174 ASP A N 1
ATOM 1312 C CA . ASP A 1 174 ? -2.473 3.300 9.826 1.00 80.94 174 ASP A CA 1
ATOM 1313 C C . ASP A 1 174 ? -2.310 3.800 8.382 1.00 80.94 174 ASP A C 1
ATOM 1315 O O . ASP A 1 174 ? -1.194 3.929 7.885 1.00 80.94 174 ASP A O 1
ATOM 1319 N N . LEU A 1 175 ? -3.415 4.131 7.709 1.00 75.50 175 LEU A N 1
ATOM 1320 C CA . LEU A 1 175 ? -3.397 4.713 6.371 1.00 75.50 175 LEU A CA 1
ATOM 1321 C C . LEU A 1 175 ? -2.908 6.172 6.366 1.00 75.50 175 LEU A C 1
ATOM 1323 O O . LEU A 1 175 ? -2.326 6.615 5.379 1.00 75.50 175 LEU A O 1
ATOM 1327 N N . ALA A 1 176 ? -3.126 6.929 7.447 1.00 73.38 176 ALA A N 1
ATOM 1328 C CA . ALA A 1 176 ? -2.866 8.369 7.463 1.00 73.38 176 ALA A CA 1
ATOM 1329 C C . ALA A 1 176 ? -1.386 8.741 7.222 1.00 73.38 176 ALA A C 1
ATOM 1331 O O . ALA A 1 176 ? -1.145 9.624 6.399 1.00 73.38 176 ALA A O 1
ATOM 1332 N N . PRO A 1 177 ? -0.386 8.084 7.851 1.00 70.81 177 PRO A N 1
ATOM 1333 C CA . PRO A 1 177 ? 1.022 8.356 7.566 1.00 70.81 177 PRO A CA 1
ATOM 1334 C C . PRO A 1 177 ? 1.396 8.084 6.106 1.00 70.81 177 PRO A C 1
ATOM 1336 O O . PRO A 1 177 ? 2.082 8.894 5.493 1.00 70.81 177 PRO A O 1
ATOM 1339 N N . ALA A 1 178 ? 0.911 6.981 5.530 1.00 71.25 178 ALA A N 1
ATOM 1340 C CA . ALA A 1 178 ? 1.194 6.633 4.140 1.00 71.25 178 ALA A CA 1
ATOM 1341 C C . ALA A 1 178 ? 0.567 7.632 3.158 1.00 71.25 178 ALA A C 1
ATOM 1343 O O . ALA A 1 178 ? 1.193 7.998 2.169 1.00 71.25 178 ALA A O 1
ATOM 1344 N N . LEU A 1 179 ? -0.639 8.121 3.455 1.00 69.44 179 LEU A N 1
ATOM 1345 C CA . LEU A 1 179 ? -1.339 9.097 2.619 1.00 69.44 179 LEU A CA 1
ATOM 1346 C C . LEU A 1 179 ? -0.626 10.459 2.606 1.00 69.44 179 LEU A C 1
ATOM 1348 O O . LEU A 1 179 ? -0.600 11.100 1.569 1.00 69.44 179 LEU A O 1
ATOM 1352 N N . VAL A 1 180 ? -0.000 10.866 3.718 1.00 70.25 180 VAL A N 1
ATOM 1353 C CA . VAL A 1 180 ? 0.839 12.084 3.797 1.00 70.25 180 VAL A CA 1
ATOM 1354 C C . VAL A 1 180 ? 2.176 11.922 3.06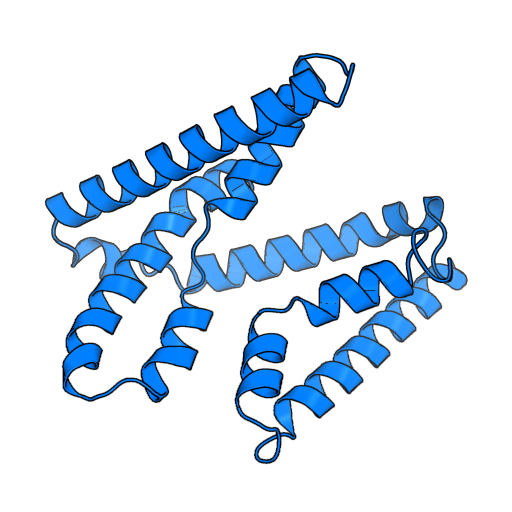7 1.00 70.25 180 VAL A C 1
ATOM 1356 O O . VAL A 1 180 ? 2.771 12.898 2.629 1.0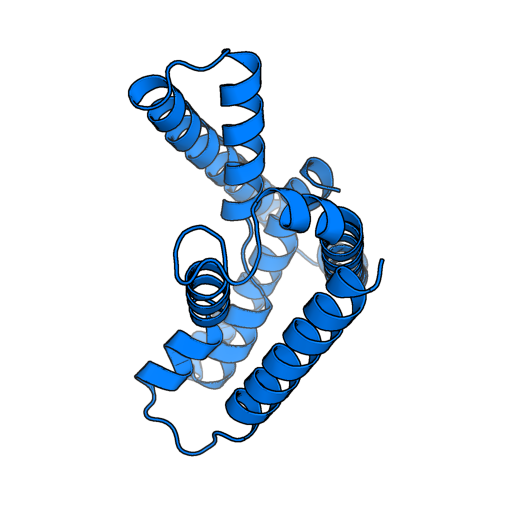0 70.25 180 VAL A O 1
ATOM 1359 N N . VAL A 1 181 ? 2.686 10.694 2.995 1.00 67.19 181 VAL A N 1
ATOM 1360 C CA . VAL A 1 181 ? 3.973 10.392 2.361 1.00 67.19 181 VAL A CA 1
ATOM 1361 C C . VAL A 1 181 ? 3.845 10.251 0.843 1.00 67.19 181 VAL A C 1
ATOM 1363 O O . VAL A 1 181 ? 4.753 10.645 0.115 1.00 67.19 181 VAL A O 1
ATOM 1366 N N . VAL A 1 182 ? 2.750 9.650 0.376 1.00 64.19 182 VAL A N 1
ATOM 1367 C CA . VAL A 1 182 ? 2.533 9.312 -1.039 1.00 64.19 182 VAL A CA 1
ATOM 1368 C C . VAL A 1 182 ? 1.664 10.347 -1.765 1.00 64.19 182 VAL A C 1
ATOM 1370 O O . VAL A 1 182 ? 1.809 10.493 -2.978 1.00 64.19 182 VAL A O 1
ATOM 1373 N N . GLY A 1 183 ? 0.751 11.022 -1.057 1.00 55.28 183 GLY A N 1
ATOM 1374 C CA . GLY A 1 183 ? -0.151 12.046 -1.605 1.00 55.28 183 GLY A CA 1
ATOM 1375 C C . GLY A 1 183 ? 0.378 13.458 -1.424 1.00 55.28 183 GLY A C 1
ATOM 1376 O O . GLY A 1 183 ? 0.150 14.266 -2.350 1.00 55.28 183 GLY A O 1
#

=== Feature glossary ===
A reading guide for the features in this record.

Start from the sequence.

  · Sequence gives the chain of amino acids in standard one-letter code (A=alanine, C=cysteine, …, Y=tyrosine), read N→C. It is the only feature that is directly encoded by the gene; all structural features are derived from the folded form of this sequence.

Fold it, and you get atomic coordinates and the backbone conformation that goes with them.

  · The mmCIF table is the protein's shape written out atom by atom. For each backbone N, Cα, C, and carbonyl O, it records an (x, y, z) coordinate triple in Å plus the residue type, chain letter, and residue number.

  · Backbone dihedral angles. Every residue except chain termini has a φ (preceding-C → N → Cα → C) and a ψ (N → Cα → C → next-N). They are reported in degrees following the IUPAC sign convention. Secondary structure is essentially a statement about which (φ, ψ) basin each residue occupies.

  · DSSP 8-state secondary structure assigns each residue one of H (α-helix), G (3₁₀-helix), I (π-helix), E (extended β-strand), B (isolated β-bridge), T (hydrogen-bonded turn), S (bend), or '-' (coil). The assignment is computed from backbone hydrogen-bond geometry via the Kabsch–Sander algorithm.

  · P-SEA three-state annotation labels each residue as helix, strand, or coil based purely on the geometry of the Cα trace. It serves as a fallback when the full backbone (and thus DSSP) is unavailable.

Summarize the fold with a handful of shape descriptors and a per-residue structural alphabet.

  · Radius of gyration (Rg) is the root-mean-square distance of Cα atoms from their centroid — a single number for overall size and compactness. A globular domain of N residues has Rg ≈ 2.2·N^0.38 Å; an extended or disordered chain has a much larger Rg. The Cα contact count is the number of residue pairs whose Cα atoms are within 8 Å and are more than four positions apart in sequence — a standard proxy for tertiary packing density. The bounding box is the smallest axis-aligned box enclosing all Cα atoms.

  · Foldseek's 3Di representation compresses backbone geometry into a per-residue letter drawn from a learned twenty-state alphabet. It captures the tertiary interaction pattern around each residue — which residues are packed against it in space, regardless of where they are in sequence.

  · Accessible surface area quantifies burial. A residue with SASA near zero is packed into the hydrophobic core; one with SASA >100 Å² sits on the surface. Computed here via the Shrake–Rupley numerical algorithm with a 1.4 Å probe.

Ask how reliable the model is.

  · For AlphaFold models, the B-factor field carries pLDDT — the model's own estimate of local accuracy on a 0–100 scale. Regions with pLDDT<50 should be treated as essentially unmodeled; they often correspond to intrinsically disordered segments.

  · For experimental (PDB) structures, the B-factor (temperature factor) quantifies the positional spread of each atom in the crystal — a combination of thermal vibration and static disorder — in units of Å². High B-factors mark flexible loops or poorly resolved regions; low B-factors mark the rigid, well-ordered core.

  · PAE(i, j) answers: if I align the predicted and true structures on residue i, how far off (in Å) do I expect residue j to be? A block-diagonal PAE matrix with low values on the blocks and high values off-diagonal is the signature of a multi-domain protein with confidently predicted domains but uncertain inter-domain orientation.

Place it in context: what it resembles, what it is annotated as, and how it looks.

  · Structural nearest neighbors (via Foldseek easy-search vs the PDB). Reported per hit: target PDB id, E-value, and alignment TM-score. A TM-score above ~0.5 is the conventional threshold for 'same fold'.

  · Functional annotations link the protein to curated databases. InterPro entries identify conserved domains and families by matching the sequence against member-database signatures (Pfam, PROSITE, CDD, …). Gene Ontology (GO) terms describe molecular function, biological process, and cellular component in a controlled vocabulary. CATH places the structure in a hierarchical fold classification (Class/Architecture/Topology/Homologous-superfamily). The organism is the source species.

  · Plot images: a contact map (which residues are close in 3D, as an N×N binary image), a Ramachandran scatter (backbone torsion angles, revealing secondary-structure composition at a glance), and — for AlphaFold structures — a PAE heatmap (pairwise prediction confidence).

  · Structure images are PyMOL renders from six orthogonal camera directions. Cartoon representation draws helices as coils and strands as arrows; sticks shows the backbone as bonds; surface shows the solvent-excluded envelope. Rainbow coloring maps sequence position to hue (blue→red, N→C); chain coloring assigns a distinct color per polypeptide.